Protein AF-A0A928CPK2-F1 (afdb_monomer_lite)

Radius of gyration: 21.75 Å; chains: 1; bounding box: 71×29×64 Å

Structure (mmCIF, N/CA/C/O backbone):
data_AF-A0A928CPK2-F1
#
_entry.id   AF-A0A928CPK2-F1
#
loop_
_atom_site.group_PDB
_atom_site.id
_atom_site.type_symbol
_atom_site.label_atom_id
_atom_site.label_alt_id
_atom_site.label_comp_id
_atom_site.label_asym_id
_atom_site.label_entity_id
_atom_site.label_seq_id
_atom_site.pdbx_PDB_ins_code
_atom_site.Cartn_x
_atom_site.Cartn_y
_atom_site.Cartn_z
_atom_site.occupancy
_atom_site.B_iso_or_equiv
_atom_site.auth_seq_id
_atom_site.auth_comp_id
_atom_site.auth_asym_id
_atom_site.auth_atom_id
_atom_site.pdbx_PDB_model_num
ATOM 1 N N . MET A 1 1 ? -31.191 12.218 -4.936 1.00 43.25 1 MET A N 1
ATOM 2 C CA . MET A 1 1 ? -29.748 12.063 -5.211 1.00 43.25 1 MET A CA 1
ATOM 3 C C . MET A 1 1 ? -29.585 10.716 -5.880 1.00 43.25 1 MET A C 1
ATOM 5 O O . MET A 1 1 ? -29.858 9.718 -5.233 1.00 43.25 1 MET A O 1
ATOM 9 N N . GLU A 1 2 ? -29.271 10.681 -7.173 1.00 42.12 2 GLU A N 1
ATOM 10 C CA . GLU A 1 2 ? -28.906 9.422 -7.829 1.00 42.12 2 GLU A CA 1
ATOM 11 C C . GLU A 1 2 ? -27.570 8.946 -7.259 1.00 42.12 2 GLU A C 1
ATOM 13 O O . GLU A 1 2 ? -26.566 9.661 -7.334 1.00 42.12 2 GLU A O 1
ATOM 18 N N . ASP A 1 3 ? -27.564 7.750 -6.674 1.00 51.50 3 ASP A N 1
ATOM 19 C CA . ASP A 1 3 ? -26.340 7.062 -6.287 1.00 51.50 3 ASP A CA 1
ATOM 20 C C . ASP A 1 3 ? -25.498 6.827 -7.543 1.00 51.50 3 ASP A C 1
ATOM 22 O O . ASP A 1 3 ? -25.777 5.942 -8.359 1.00 51.50 3 ASP A O 1
ATOM 26 N N . LYS A 1 4 ? -24.440 7.628 -7.719 1.00 55.38 4 LYS A N 1
ATOM 27 C CA . LYS A 1 4 ? -23.399 7.333 -8.705 1.00 55.38 4 LYS A CA 1
ATOM 28 C C . LYS A 1 4 ? -22.855 5.943 -8.383 1.00 55.38 4 LYS A C 1
ATOM 30 O O . LYS A 1 4 ? -22.155 5.776 -7.385 1.00 55.38 4 LYS A O 1
ATOM 35 N N . LYS A 1 5 ? -23.162 4.953 -9.232 1.00 56.81 5 LYS A N 1
ATOM 36 C CA . LYS A 1 5 ? -22.562 3.613 -9.166 1.00 56.81 5 LYS A CA 1
ATOM 37 C C . LYS A 1 5 ? -21.047 3.775 -9.046 1.00 56.81 5 LYS A C 1
ATOM 39 O O . LYS A 1 5 ? -20.406 4.269 -9.975 1.00 56.81 5 LYS A O 1
ATOM 44 N N . LYS A 1 6 ? -20.484 3.393 -7.895 1.00 65.94 6 LYS A N 1
ATOM 45 C CA . LYS A 1 6 ? -19.031 3.359 -7.705 1.00 65.94 6 LYS A CA 1
ATOM 46 C C . LYS A 1 6 ? -18.437 2.477 -8.800 1.00 65.94 6 LYS A C 1
ATOM 48 O O . LYS A 1 6 ? -18.914 1.365 -9.025 1.00 65.94 6 LYS A O 1
ATOM 53 N N . ALA A 1 7 ? -17.428 2.991 -9.498 1.00 75.50 7 ALA A N 1
ATOM 54 C CA . ALA A 1 7 ? -16.681 2.195 -10.458 1.00 75.50 7 ALA A CA 1
ATOM 55 C C . ALA A 1 7 ? -16.070 0.994 -9.724 1.00 75.50 7 ALA A C 1
ATOM 57 O O . ALA A 1 7 ? -15.425 1.165 -8.692 1.00 75.50 7 ALA A O 1
ATOM 58 N N . VAL A 1 8 ? -16.305 -0.210 -10.243 1.00 81.25 8 VAL A N 1
ATOM 59 C CA . VAL A 1 8 ? -15.702 -1.434 -9.714 1.00 81.25 8 VAL A CA 1
ATOM 60 C C . VAL A 1 8 ? -14.384 -1.646 -10.444 1.00 81.25 8 VAL A C 1
ATOM 62 O O . VAL A 1 8 ? -14.372 -1.833 -11.660 1.00 81.25 8 VAL A O 1
ATOM 65 N N . TYR A 1 9 ? -13.276 -1.612 -9.710 1.00 87.75 9 TYR A N 1
ATOM 66 C CA . TYR A 1 9 ? -11.957 -1.932 -10.241 1.00 87.75 9 TYR A CA 1
ATOM 67 C C . TYR A 1 9 ? -11.675 -3.403 -9.952 1.00 87.75 9 TYR A C 1
ATOM 69 O O . TYR A 1 9 ? -11.556 -3.786 -8.794 1.00 87.75 9 TYR A O 1
ATOM 77 N N . ALA A 1 10 ? -11.609 -4.243 -10.984 1.00 90.12 10 ALA A N 1
ATOM 78 C CA . ALA A 1 10 ? -11.350 -5.668 -10.812 1.00 90.12 10 ALA A CA 1
ATOM 79 C C . ALA A 1 10 ? -10.378 -6.196 -11.869 1.00 90.12 10 ALA A C 1
ATOM 81 O O . ALA A 1 10 ? -10.502 -5.864 -13.048 1.00 90.12 10 ALA A O 1
ATOM 82 N N . VAL A 1 11 ? -9.417 -7.017 -11.445 1.00 91.56 11 VAL A N 1
ATOM 83 C CA . VAL A 1 11 ? -8.471 -7.719 -12.324 1.00 91.56 11 VAL A CA 1
ATOM 84 C C . VAL A 1 11 ? -8.003 -9.001 -11.639 1.00 91.56 11 VAL A C 1
ATOM 86 O O . VAL A 1 11 ? -7.893 -9.031 -10.416 1.00 91.56 11 VAL A O 1
ATOM 89 N N . ASP A 1 12 ? -7.768 -10.064 -12.412 1.00 91.25 12 ASP A N 1
ATOM 90 C CA . ASP A 1 12 ? -7.211 -11.339 -11.929 1.00 91.25 12 ASP A CA 1
ATOM 91 C C . ASP A 1 12 ? -7.958 -11.936 -10.710 1.00 91.25 12 ASP A C 1
ATOM 93 O O . ASP A 1 12 ? -7.371 -12.572 -9.841 1.00 91.25 12 ASP A O 1
ATOM 97 N N . GLY A 1 13 ? -9.278 -11.710 -10.633 1.00 92.44 13 GLY A N 1
ATOM 98 C CA . GLY A 1 13 ? -10.140 -12.175 -9.536 1.00 92.44 13 GLY A CA 1
ATOM 99 C C . GLY A 1 13 ? -10.185 -11.263 -8.302 1.00 92.44 13 GLY A C 1
ATOM 100 O O . GLY A 1 13 ? -11.023 -11.477 -7.428 1.00 92.44 13 GLY A O 1
ATOM 101 N N . PHE A 1 14 ? -9.358 -10.219 -8.243 1.00 93.19 14 PHE A N 1
ATOM 102 C CA . PHE A 1 14 ? -9.351 -9.236 -7.160 1.00 93.19 14 PHE A CA 1
ATOM 103 C C . PHE A 1 14 ? -10.299 -8.071 -7.447 1.00 93.19 14 PHE A C 1
ATOM 105 O O . PHE A 1 14 ? -10.524 -7.705 -8.602 1.00 93.19 14 PHE A O 1
ATOM 112 N N . ARG A 1 15 ? -10.844 -7.475 -6.381 1.00 95.25 15 ARG A N 1
ATOM 113 C CA . ARG A 1 15 ? -11.631 -6.236 -6.414 1.00 95.25 15 ARG A CA 1
ATOM 114 C C . ARG A 1 15 ? -10.924 -5.196 -5.562 1.00 95.25 15 ARG A C 1
ATOM 116 O O . ARG A 1 15 ? -10.583 -5.510 -4.430 1.00 95.25 15 ARG A O 1
ATOM 123 N N . PHE A 1 16 ? -10.748 -4.003 -6.110 1.00 94.38 16 PHE A N 1
ATOM 124 C CA . PHE A 1 16 ? -10.029 -2.900 -5.486 1.00 94.38 16 PHE A CA 1
ATOM 125 C C . PHE A 1 16 ? -10.977 -1.745 -5.192 1.00 94.38 16 PHE A C 1
ATOM 127 O O . PHE A 1 16 ? -11.856 -1.432 -6.006 1.00 94.38 16 PHE A O 1
ATOM 134 N N . ASP A 1 17 ? -10.770 -1.091 -4.052 1.00 90.12 17 ASP A N 1
ATOM 135 C CA . ASP A 1 17 ? -11.608 0.028 -3.614 1.00 90.12 17 ASP A CA 1
ATOM 136 C C . ASP A 1 17 ? -11.276 1.319 -4.373 1.00 90.12 17 ASP A C 1
ATOM 138 O O . ASP A 1 17 ? -12.089 2.247 -4.458 1.00 90.12 17 ASP A O 1
ATOM 142 N N . SER A 1 18 ? -10.094 1.363 -4.990 1.00 92.44 18 SER A N 1
ATOM 143 C CA . SER A 1 18 ? -9.609 2.510 -5.740 1.00 92.44 18 SER A CA 1
ATOM 144 C C . SER A 1 18 ? -8.836 2.121 -7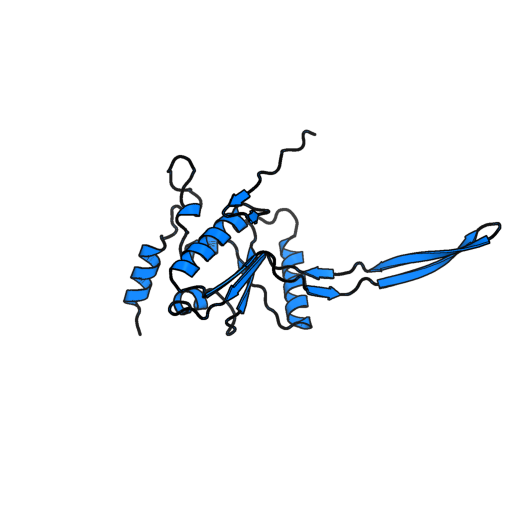.003 1.00 92.44 18 SER A C 1
ATOM 146 O O . SER A 1 18 ? -8.288 1.025 -7.143 1.00 92.44 18 SER A O 1
ATOM 148 N N . ARG A 1 19 ? -8.761 3.066 -7.950 1.00 93.25 19 ARG A N 1
ATOM 149 C CA . ARG A 1 19 ? -7.914 2.914 -9.141 1.00 93.25 19 ARG A CA 1
ATOM 150 C C . ARG A 1 19 ? -6.431 2.848 -8.774 1.00 93.25 19 ARG A C 1
ATOM 152 O O . ARG A 1 19 ? -5.687 2.132 -9.433 1.00 93.25 19 ARG A O 1
ATOM 159 N N . ASP A 1 20 ? -6.026 3.585 -7.742 1.00 95.44 20 ASP A N 1
ATOM 160 C CA . ASP A 1 20 ? -4.647 3.613 -7.258 1.00 95.44 20 ASP A CA 1
ATOM 161 C C . ASP A 1 20 ? -4.232 2.242 -6.698 1.00 95.44 20 ASP A C 1
ATOM 163 O O . ASP A 1 20 ? -3.154 1.758 -7.033 1.00 95.44 20 ASP A O 1
ATOM 167 N N . GLU A 1 21 ? -5.094 1.559 -5.937 1.00 96.50 21 GLU A N 1
ATOM 168 C CA . GLU A 1 21 ? -4.835 0.175 -5.505 1.00 96.50 21 GLU A CA 1
ATOM 169 C C . GLU A 1 21 ? -4.702 -0.791 -6.684 1.00 96.50 21 GLU A C 1
ATOM 171 O O . GLU A 1 21 ? -3.766 -1.589 -6.710 1.00 96.50 21 GLU A O 1
ATOM 176 N N . LEU A 1 22 ? -5.586 -0.698 -7.686 1.00 96.31 22 LEU A N 1
ATOM 177 C CA . LEU A 1 22 ? -5.485 -1.505 -8.907 1.00 96.31 22 LEU A CA 1
ATOM 178 C C . LEU A 1 22 ? -4.158 -1.252 -9.642 1.00 96.31 22 LEU A C 1
ATOM 180 O O . LEU A 1 22 ? -3.492 -2.187 -10.095 1.00 96.31 22 LEU A O 1
ATOM 184 N N . ASP A 1 23 ? -3.773 0.015 -9.791 1.00 97.12 23 ASP A N 1
ATOM 185 C CA . ASP A 1 23 ? -2.531 0.386 -10.462 1.00 97.12 23 ASP A CA 1
ATOM 186 C C . ASP A 1 23 ? -1.314 -0.117 -9.654 1.00 97.12 23 ASP A C 1
ATOM 188 O O . ASP A 1 23 ? -0.373 -0.659 -10.239 1.00 97.12 23 ASP A O 1
ATOM 192 N N . PHE A 1 24 ? -1.350 -0.031 -8.318 1.00 98.06 24 PHE A N 1
ATOM 193 C CA . PHE A 1 24 ? -0.302 -0.561 -7.440 1.00 98.06 24 PHE A CA 1
ATOM 194 C C . PHE A 1 24 ? -0.223 -2.095 -7.462 1.00 98.06 24 PHE A C 1
ATOM 196 O O . PHE A 1 24 ? 0.874 -2.654 -7.506 1.00 98.06 24 PHE A O 1
ATOM 203 N N . TYR A 1 25 ? -1.360 -2.787 -7.534 1.00 98.19 25 TYR A N 1
ATOM 204 C CA . TYR A 1 25 ? -1.411 -4.230 -7.764 1.00 98.19 25 TYR A CA 1
ATOM 205 C C . TYR A 1 25 ? -0.703 -4.617 -9.070 1.00 98.19 25 TYR A C 1
ATOM 207 O O . TYR A 1 25 ? 0.129 -5.526 -9.082 1.00 98.19 25 TYR A O 1
ATOM 215 N N . CYS A 1 26 ? -0.960 -3.886 -10.162 1.00 97.81 26 CYS A N 1
ATOM 216 C CA . CYS A 1 26 ? -0.281 -4.130 -11.438 1.00 97.81 26 CYS A CA 1
ATOM 217 C C . CYS A 1 26 ? 1.244 -3.971 -11.308 1.00 97.81 26 CYS A C 1
ATOM 219 O O . CYS A 1 26 ? 1.997 -4.693 -11.961 1.00 97.81 26 CYS A O 1
ATOM 221 N N . PHE A 1 27 ? 1.705 -3.048 -10.457 1.00 98.38 27 PHE A N 1
ATOM 222 C CA . PHE A 1 27 ? 3.125 -2.886 -10.157 1.00 98.38 27 PHE A CA 1
ATOM 223 C C . PHE A 1 27 ? 3.672 -4.101 -9.411 1.00 98.38 27 PHE A C 1
ATOM 225 O O . PHE A 1 27 ? 4.712 -4.623 -9.808 1.00 98.38 27 PHE A O 1
ATOM 232 N N . ILE A 1 28 ? 2.970 -4.578 -8.379 1.00 98.31 28 ILE A N 1
ATOM 233 C CA . ILE A 1 28 ? 3.380 -5.761 -7.615 1.00 98.31 28 ILE A CA 1
ATOM 234 C C . ILE A 1 28 ? 3.519 -6.977 -8.536 1.00 98.31 28 ILE A C 1
ATOM 236 O O . ILE A 1 28 ? 4.534 -7.668 -8.464 1.00 98.31 28 ILE A O 1
ATOM 240 N N . ALA A 1 29 ? 2.552 -7.203 -9.429 1.00 98.00 29 ALA A N 1
ATOM 241 C CA . ALA A 1 29 ? 2.587 -8.311 -10.382 1.00 98.00 29 ALA A CA 1
ATOM 242 C C . ALA A 1 29 ? 3.832 -8.246 -11.287 1.00 98.00 29 ALA A C 1
ATOM 244 O O . ALA A 1 29 ? 4.623 -9.188 -11.342 1.00 98.00 29 ALA A O 1
ATOM 245 N N . GLU A 1 30 ? 4.078 -7.101 -11.929 1.00 98.00 30 GLU A N 1
ATOM 246 C CA . GLU A 1 30 ? 5.235 -6.935 -12.816 1.00 98.00 30 GLU A CA 1
ATOM 247 C C . GLU A 1 30 ? 6.585 -6.945 -12.078 1.00 98.00 30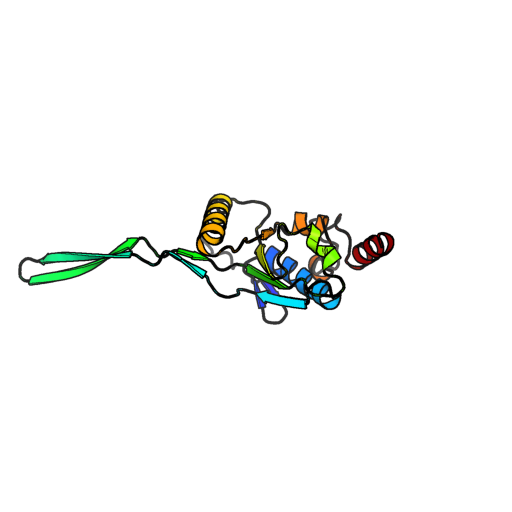 GLU A C 1
ATOM 249 O O . GLU A 1 30 ? 7.602 -7.381 -12.638 1.00 98.00 30 GLU A O 1
ATOM 254 N N . ALA A 1 31 ? 6.620 -6.455 -10.838 1.00 97.81 31 ALA A N 1
ATOM 255 C CA . ALA A 1 31 ? 7.789 -6.506 -9.969 1.00 97.81 31 ALA A CA 1
ATOM 256 C C . ALA A 1 31 ? 8.077 -7.940 -9.494 1.00 97.81 31 ALA A C 1
ATOM 258 O O . ALA A 1 31 ? 9.248 -8.322 -9.400 1.00 97.81 31 ALA A O 1
ATOM 259 N N . ALA A 1 32 ? 7.038 -8.746 -9.253 1.00 97.75 32 ALA A N 1
ATOM 260 C CA . ALA A 1 32 ? 7.168 -10.155 -8.904 1.00 97.75 32 ALA A CA 1
ATOM 261 C C . ALA A 1 32 ? 7.728 -10.980 -10.070 1.00 97.75 32 ALA A C 1
ATOM 263 O O . ALA A 1 32 ? 8.734 -11.667 -9.903 1.00 97.75 32 ALA A O 1
ATOM 264 N N . GLU A 1 33 ? 7.188 -10.805 -11.282 1.00 97.12 33 GLU A N 1
ATOM 265 C CA . GLU A 1 33 ? 7.728 -11.414 -12.513 1.00 97.12 33 GLU A CA 1
ATOM 266 C C . GLU A 1 33 ? 9.216 -11.098 -12.734 1.00 97.12 33 GLU A C 1
ATOM 268 O O . GLU A 1 33 ? 9.964 -11.887 -13.308 1.00 97.12 33 GLU A O 1
ATOM 273 N N . SER A 1 34 ? 9.660 -9.921 -12.286 1.00 96.38 34 SER A N 1
ATOM 274 C CA . SER A 1 34 ? 11.041 -9.460 -12.458 1.00 96.38 34 SER A CA 1
ATOM 275 C C . SER A 1 34 ? 11.985 -9.889 -11.334 1.00 96.38 34 SER A C 1
ATOM 277 O O . SER A 1 34 ? 13.168 -9.536 -11.386 1.00 96.38 34 SER A O 1
ATOM 279 N N . GLY A 1 35 ? 11.486 -10.605 -10.322 1.00 96.88 35 GLY A N 1
ATOM 280 C CA . GLY A 1 35 ? 12.248 -11.041 -9.152 1.00 96.88 35 GLY A CA 1
ATOM 281 C C . GLY A 1 35 ? 12.573 -9.922 -8.158 1.00 96.88 35 GLY A C 1
ATOM 282 O O . GLY A 1 35 ? 13.526 -10.053 -7.389 1.00 96.88 35 GLY A O 1
ATOM 283 N N . MET A 1 36 ? 11.839 -8.804 -8.181 1.00 96.50 36 MET A N 1
ATOM 284 C CA . MET A 1 36 ? 11.990 -7.727 -7.190 1.00 96.50 36 MET A CA 1
ATOM 285 C C . MET A 1 36 ? 11.145 -7.989 -5.936 1.00 96.50 36 MET A C 1
ATOM 287 O O . MET A 1 36 ? 11.569 -7.663 -4.829 1.00 96.50 36 MET A O 1
ATOM 291 N N . ILE A 1 37 ? 9.970 -8.599 -6.114 1.00 98.12 37 ILE A N 1
ATOM 292 C CA . ILE A 1 37 ? 9.061 -9.042 -5.051 1.00 98.12 37 ILE A CA 1
ATOM 293 C C . ILE A 1 37 ? 8.965 -10.566 -5.122 1.00 98.12 37 ILE A C 1
ATOM 295 O O . ILE A 1 37 ? 8.798 -11.131 -6.194 1.00 98.12 37 ILE A O 1
ATOM 299 N N . SER A 1 38 ? 9.101 -11.235 -3.984 1.00 97.75 38 SER A N 1
ATOM 300 C CA . SER A 1 38 ? 9.064 -12.705 -3.905 1.00 97.75 38 SER A CA 1
ATOM 301 C C . SER A 1 38 ? 7.675 -13.244 -3.559 1.00 97.75 38 SER A C 1
ATOM 303 O O . SER A 1 38 ? 7.266 -14.284 -4.063 1.00 97.75 38 SER A O 1
ATOM 305 N N . ALA A 1 39 ? 6.946 -12.520 -2.713 1.00 98.06 39 ALA A N 1
ATOM 306 C CA . ALA A 1 39 ? 5.604 -12.849 -2.262 1.00 98.06 39 ALA A CA 1
ATOM 307 C C . ALA A 1 39 ? 4.857 -11.561 -1.916 1.00 98.06 39 ALA A C 1
ATOM 309 O O . ALA A 1 39 ? 5.476 -10.537 -1.613 1.00 98.06 39 ALA A O 1
ATOM 310 N N . TRP A 1 40 ? 3.532 -11.612 -1.952 1.00 98.19 40 TRP A N 1
ATOM 311 C CA . TRP A 1 40 ? 2.680 -10.495 -1.570 1.00 98.19 40 TRP A CA 1
ATOM 312 C C . TRP A 1 40 ? 1.302 -10.990 -1.121 1.00 98.19 40 TRP A C 1
ATOM 314 O O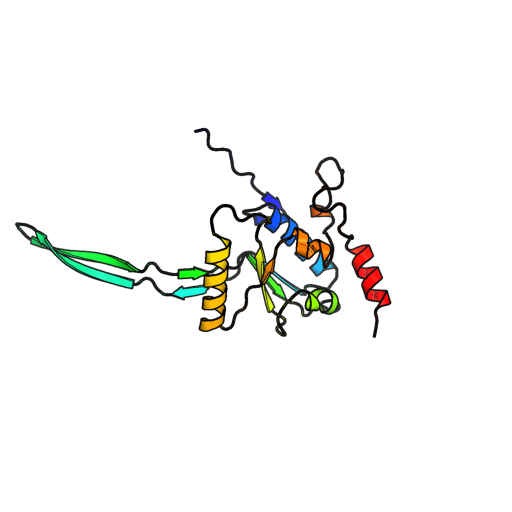 . TRP A 1 40 ? 0.934 -12.135 -1.376 1.00 98.19 40 TRP A O 1
ATOM 324 N N . SER A 1 41 ? 0.553 -10.126 -0.442 1.00 97.88 41 SER A N 1
ATOM 325 C CA . SER A 1 41 ? -0.845 -10.354 -0.073 1.00 97.88 41 SER A CA 1
ATOM 326 C C . SER A 1 41 ? -1.642 -9.060 -0.216 1.00 97.88 41 SER A C 1
ATOM 328 O O . SER A 1 41 ? -1.108 -7.984 0.056 1.00 97.88 41 SER A O 1
ATOM 330 N N . TYR A 1 42 ? -2.898 -9.165 -0.651 1.00 97.38 42 TYR A N 1
ATOM 331 C CA . TYR A 1 42 ? -3.871 -8.070 -0.673 1.00 97.38 42 TYR A CA 1
ATOM 332 C C . TYR A 1 42 ? -4.860 -8.266 0.473 1.00 97.38 42 TYR A C 1
ATOM 334 O O . TYR A 1 42 ? -5.371 -9.371 0.646 1.00 97.38 42 TYR A O 1
ATOM 342 N N . HIS A 1 43 ? -5.092 -7.214 1.258 1.00 94.81 43 HIS A N 1
ATOM 343 C CA . HIS A 1 43 ? -5.831 -7.271 2.523 1.00 94.81 43 HIS A CA 1
ATOM 344 C C . HIS A 1 43 ? -5.338 -8.407 3.436 1.00 94.81 43 HIS A C 1
ATOM 346 O O . HIS A 1 43 ? -6.079 -9.352 3.726 1.00 94.81 43 HIS A O 1
ATOM 352 N N . PRO A 1 44 ? -4.071 -8.353 3.897 1.00 95.06 44 PRO A N 1
ATOM 353 C CA . PRO A 1 44 ? -3.576 -9.306 4.879 1.00 95.06 44 PRO A CA 1
ATOM 354 C C . PRO A 1 44 ? -4.336 -9.148 6.207 1.00 95.06 44 PRO A C 1
ATOM 356 O O . PRO A 1 44 ? -5.263 -8.355 6.349 1.00 95.06 44 PRO A O 1
ATOM 359 N N . GLN A 1 45 ? -3.924 -9.911 7.215 1.00 94.25 45 GLN A N 1
ATOM 360 C CA . GLN A 1 45 ? -4.606 -9.960 8.502 1.00 94.25 45 GLN A CA 1
ATOM 361 C C . GLN A 1 45 ? -4.861 -8.569 9.115 1.00 94.25 45 GLN A C 1
ATOM 363 O O . GLN A 1 45 ? -3.938 -7.776 9.312 1.00 94.25 45 GLN A O 1
ATOM 368 N N . THR A 1 46 ? -6.118 -8.325 9.495 1.00 96.75 46 THR A N 1
ATOM 369 C CA . THR A 1 46 ? -6.520 -7.178 10.312 1.00 96.75 46 THR A CA 1
ATOM 370 C C . THR A 1 46 ? -5.891 -7.257 11.697 1.00 96.75 46 THR A C 1
ATOM 372 O O . THR A 1 46 ? -5.980 -8.271 12.390 1.00 96.75 46 THR A O 1
ATOM 375 N N . ILE A 1 47 ? -5.292 -6.155 12.128 1.00 96.56 47 ILE A N 1
ATOM 376 C CA . ILE A 1 47 ? -4.606 -6.045 13.408 1.00 96.56 47 ILE A CA 1
ATOM 377 C C . ILE A 1 47 ? -5.473 -5.242 14.369 1.00 96.56 47 ILE A C 1
ATOM 379 O O . ILE A 1 47 ? -5.761 -4.070 14.129 1.00 96.56 47 ILE A O 1
ATOM 383 N N . GLU A 1 48 ? -5.852 -5.848 15.491 1.00 96.25 48 GLU A N 1
ATOM 384 C CA . GLU A 1 48 ? -6.493 -5.120 16.583 1.00 96.25 48 GLU A CA 1
ATOM 385 C C . GLU A 1 48 ? -5.472 -4.228 17.312 1.00 96.25 48 GLU A C 1
ATOM 387 O O . GLU A 1 48 ? -4.396 -4.679 17.730 1.00 96.25 48 GLU A O 1
ATOM 392 N N . LEU A 1 49 ? -5.813 -2.945 17.445 1.00 95.69 49 LEU A N 1
ATOM 393 C CA . LEU A 1 49 ? -5.028 -1.916 18.130 1.00 95.69 49 LEU A CA 1
ATOM 394 C C . LEU A 1 49 ? -5.582 -1.598 19.521 1.00 95.69 49 LEU A C 1
ATOM 396 O O . LEU A 1 49 ? -4.802 -1.349 20.442 1.00 95.69 49 LEU A O 1
ATOM 400 N N . ALA A 1 50 ? -6.908 -1.597 19.666 1.00 95.44 50 ALA A N 1
ATOM 401 C CA . ALA A 1 50 ? -7.593 -1.429 20.939 1.00 95.44 50 ALA A CA 1
ATOM 402 C C . ALA A 1 50 ? -8.912 -2.219 20.935 1.00 95.44 50 ALA A C 1
ATOM 404 O O . ALA A 1 50 ? -9.676 -2.085 19.972 1.00 95.44 50 ALA A O 1
ATOM 405 N N . PRO A 1 51 ? -9.207 -3.000 21.987 1.00 96.31 51 PRO A N 1
ATOM 406 C CA . PRO A 1 51 ? -10.479 -3.695 22.092 1.00 96.31 51 PRO A CA 1
ATOM 407 C C . PRO A 1 51 ? -11.616 -2.700 22.340 1.00 96.31 51 PRO A C 1
ATOM 409 O O . PRO A 1 51 ? -11.414 -1.589 22.837 1.00 96.31 51 PRO A O 1
ATOM 412 N N . LYS A 1 52 ? -12.836 -3.120 22.010 1.00 97.62 52 LYS A N 1
ATOM 413 C CA . LYS A 1 52 ? -14.058 -2.397 22.372 1.00 97.62 52 LYS A CA 1
ATOM 414 C C . LYS A 1 52 ? -14.229 -2.422 23.895 1.00 97.62 52 LYS A C 1
ATOM 416 O O . LYS A 1 52 ? -14.108 -3.480 24.503 1.00 97.62 52 LYS A O 1
ATOM 421 N N . VAL A 1 53 ? -14.545 -1.278 24.498 1.00 97.81 53 VAL A N 1
ATOM 422 C CA . VAL A 1 53 ? -14.832 -1.163 25.937 1.00 97.81 53 VAL A CA 1
ATOM 423 C C . VAL A 1 53 ? -16.322 -0.908 26.122 1.00 97.81 53 VAL A C 1
ATOM 425 O O . VAL A 1 53 ? -16.869 0.015 25.512 1.00 97.81 53 VAL A O 1
ATOM 428 N N . THR A 1 54 ? -16.978 -1.713 26.954 1.00 98.19 54 THR A N 1
ATOM 429 C CA . THR A 1 54 ? -18.399 -1.581 27.301 1.00 98.19 54 THR A CA 1
ATOM 430 C C . THR A 1 54 ? -18.576 -1.330 28.797 1.00 98.19 54 THR A C 1
ATOM 432 O O . THR A 1 54 ? -17.679 -1.602 29.595 1.00 98.19 54 THR A O 1
ATOM 435 N N . TYR A 1 55 ? -19.719 -0.763 29.177 1.00 97.38 55 TYR A N 1
ATOM 436 C CA . TYR A 1 55 ? -20.149 -0.648 30.568 1.00 97.38 55 TYR A CA 1
ATOM 437 C C . TYR A 1 55 ? -21.624 -1.025 30.680 1.00 97.38 55 TYR A C 1
ATOM 439 O O . TYR A 1 55 ? -22.387 -0.888 29.724 1.00 97.38 55 TYR A O 1
ATOM 447 N N . THR A 1 56 ? -22.027 -1.516 31.845 1.00 97.50 56 THR A N 1
ATOM 448 C CA . THR A 1 56 ? -23.415 -1.893 32.116 1.00 97.50 56 THR A CA 1
ATOM 449 C C . THR A 1 56 ? -24.085 -0.849 32.993 1.00 97.50 56 THR A C 1
ATOM 451 O O . THR A 1 56 ? -23.534 -0.471 34.025 1.00 97.50 56 THR A O 1
ATOM 454 N N . GLU A 1 57 ? -25.287 -0.432 32.618 1.00 97.38 57 GLU A N 1
ATOM 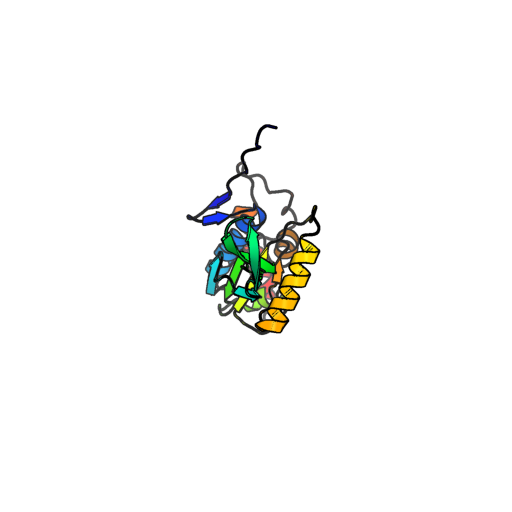455 C CA . GLU A 1 57 ? -26.127 0.477 33.392 1.00 97.38 57 GLU A CA 1
ATOM 456 C C . GLU A 1 57 ? -27.408 -0.248 33.814 1.00 97.38 57 GLU A C 1
ATOM 458 O O . GLU A 1 57 ? -28.059 -0.915 33.005 1.00 97.38 57 GLU A O 1
ATOM 463 N N . GLU A 1 58 ? -27.767 -0.158 35.096 1.00 96.44 58 GLU A N 1
ATOM 464 C CA . GLU A 1 58 ? -29.046 -0.673 35.579 1.00 96.44 58 GLU A CA 1
ATOM 465 C C . GLU A 1 58 ? -30.119 0.405 35.422 1.00 96.44 58 GLU A C 1
ATOM 467 O O . GLU A 1 58 ? -30.192 1.368 36.184 1.00 96.44 58 GLU A O 1
ATOM 472 N N . ILE A 1 59 ? -30.996 0.221 34.442 1.00 95.81 59 ILE A N 1
ATOM 473 C CA . ILE A 1 59 ? -32.122 1.115 34.211 1.00 95.81 59 ILE A CA 1
ATOM 474 C C . ILE A 1 59 ? -33.300 0.610 35.042 1.00 95.81 59 ILE A C 1
ATOM 476 O O . ILE A 1 59 ? -33.884 -0.443 34.765 1.00 95.81 59 ILE A O 1
ATOM 480 N N . ARG A 1 60 ? -33.669 1.373 36.075 1.00 92.19 60 ARG A N 1
ATOM 481 C CA . ARG A 1 60 ? -34.887 1.124 36.853 1.00 92.19 60 ARG A CA 1
ATOM 482 C C . ARG A 1 60 ? -36.099 1.642 36.087 1.00 92.19 60 ARG A C 1
ATOM 484 O O . ARG A 1 60 ? -36.303 2.845 35.954 1.00 92.19 60 ARG A O 1
ATOM 491 N N . LEU A 1 61 ? -36.920 0.724 35.593 1.00 93.19 61 LEU A N 1
ATOM 492 C CA . LEU A 1 61 ? -38.246 1.025 35.064 1.00 93.19 61 LEU A CA 1
ATOM 493 C C . LEU A 1 61 ? -39.262 1.018 36.211 1.00 93.19 61 LEU A C 1
ATOM 495 O O . LEU A 1 61 ? -39.010 0.467 37.282 1.00 93.19 61 LEU A O 1
ATOM 499 N N . LYS A 1 62 ? -40.453 1.578 35.966 1.00 91.81 62 LYS A N 1
ATOM 500 C CA . LYS A 1 62 ? -41.520 1.691 36.979 1.00 91.81 62 LYS A CA 1
ATOM 501 C C . LYS A 1 62 ? -41.881 0.363 37.663 1.00 91.81 62 LYS A C 1
ATOM 503 O O . LYS A 1 62 ? -42.311 0.385 38.807 1.00 91.81 62 LYS A O 1
ATOM 508 N N . THR A 1 63 ? -41.727 -0.772 36.979 1.00 93.19 63 THR A N 1
ATOM 509 C CA . THR A 1 63 ? -42.140 -2.094 37.484 1.00 93.19 63 THR A CA 1
ATOM 510 C C . THR A 1 63 ? -41.017 -3.131 37.545 1.00 93.19 63 THR A C 1
ATOM 512 O O . THR A 1 63 ? -41.240 -4.213 38.079 1.00 93.19 63 THR A O 1
ATOM 515 N N . LYS A 1 64 ? -39.844 -2.861 36.953 1.00 90.44 64 LYS A N 1
ATOM 516 C CA . LYS A 1 64 ? -38.726 -3.815 36.806 1.00 90.44 64 LYS A CA 1
ATOM 517 C C . LYS A 1 64 ? -37.408 -3.061 36.651 1.00 90.44 64 LYS A C 1
ATOM 519 O O . LYS A 1 64 ? -37.406 -1.982 36.069 1.00 90.44 64 LYS A O 1
ATOM 524 N N . SER A 1 65 ? -36.287 -3.632 37.073 1.00 88.75 65 SER A N 1
ATOM 525 C CA . SER A 1 65 ? -34.976 -3.168 36.615 1.00 88.75 65 SER A CA 1
ATOM 526 C C . SER A 1 65 ? -34.493 -3.995 35.423 1.00 88.75 65 SER A C 1
ATOM 528 O O . SER A 1 65 ? -34.845 -5.167 35.269 1.00 88.75 65 SER A O 1
ATOM 530 N N . LYS A 1 66 ? -33.741 -3.353 34.527 1.00 95.44 66 LYS A N 1
ATOM 531 C CA . LYS A 1 66 ? -33.092 -3.992 33.382 1.00 95.44 66 LYS A CA 1
ATOM 532 C C . LYS A 1 66 ? -31.651 -3.508 33.302 1.00 95.44 66 LYS A C 1
ATOM 534 O O . LYS A 1 66 ? -31.414 -2.306 33.242 1.00 95.44 66 LYS A O 1
ATOM 539 N N . THR A 1 67 ? -30.707 -4.436 33.225 1.00 96.12 67 THR A N 1
ATOM 540 C CA . THR A 1 67 ? -29.316 -4.124 32.887 1.00 96.12 67 THR A CA 1
ATOM 541 C C . THR A 1 67 ? -29.189 -3.947 31.378 1.00 96.12 67 THR A C 1
ATOM 543 O O . THR A 1 67 ? -29.618 -4.811 30.607 1.00 96.12 67 THR A O 1
ATOM 546 N N . VAL A 1 68 ? -28.625 -2.822 30.948 1.00 97.00 68 VAL A N 1
ATOM 547 C CA . VAL A 1 68 ? -28.334 -2.525 29.543 1.00 97.00 68 VAL A CA 1
ATOM 548 C C . VAL A 1 68 ? -26.829 -2.352 29.383 1.00 97.00 68 VAL A C 1
ATOM 550 O O . VAL A 1 68 ? -26.184 -1.686 30.187 1.00 97.00 68 VAL A O 1
ATOM 553 N N . GLU A 1 69 ? -26.259 -2.986 28.360 1.00 97.06 69 GLU A N 1
ATOM 554 C CA . GLU A 1 69 ? -24.855 -2.808 27.997 1.00 97.06 69 GLU A CA 1
ATOM 555 C C . GLU A 1 69 ? -24.713 -1.645 27.006 1.00 97.06 69 GLU A C 1
ATOM 557 O O . GLU A 1 69 ? -25.385 -1.599 25.974 1.00 97.06 69 GLU A O 1
ATOM 562 N N . HIS A 1 70 ? -23.808 -0.722 27.314 1.00 96.81 70 HIS A N 1
ATOM 563 C CA . HIS A 1 70 ? -23.475 0.445 26.509 1.00 96.81 70 HIS A CA 1
ATOM 564 C C . HIS A 1 70 ? -22.017 0.378 26.049 1.00 96.81 70 HIS A C 1
ATOM 566 O O . HIS A 1 70 ? -21.137 -0.118 26.751 1.00 96.81 70 HIS A O 1
ATOM 572 N N . VAL A 1 71 ? -21.740 0.901 24.853 1.00 97.62 71 VAL A N 1
ATOM 573 C CA . VAL A 1 71 ? -20.370 1.014 24.334 1.00 97.62 71 VAL A CA 1
ATOM 574 C C . VAL A 1 71 ? -19.747 2.296 24.865 1.00 97.62 71 VAL A C 1
ATOM 576 O O . VAL A 1 71 ? -20.214 3.380 24.532 1.00 97.62 71 VAL A O 1
ATOM 579 N N . LEU A 1 72 ? -18.683 2.170 25.657 1.00 97.31 72 LEU A N 1
ATOM 580 C CA . LEU A 1 72 ? -17.902 3.313 26.123 1.00 97.31 72 LEU A CA 1
ATOM 581 C C . LEU A 1 72 ? -16.912 3.765 25.049 1.00 97.31 72 LEU A C 1
ATOM 583 O O . LEU A 1 72 ? -16.845 4.943 24.715 1.00 97.31 72 LEU A O 1
ATOM 587 N N . LEU A 1 73 ? -16.151 2.815 24.495 1.00 97.25 73 LEU A N 1
ATOM 588 C CA . LEU A 1 73 ? -15.153 3.054 23.454 1.00 97.25 73 LEU A CA 1
ATOM 589 C C . LEU A 1 73 ? -15.293 1.997 22.363 1.00 97.25 73 LEU A C 1
ATOM 591 O O . LEU A 1 73 ? -15.312 0.795 22.640 1.00 97.25 73 LEU A O 1
ATOM 595 N N . ASN A 1 74 ? -15.359 2.438 21.109 1.00 96.62 74 ASN A N 1
ATOM 596 C CA . ASN A 1 74 ? -15.308 1.520 19.979 1.00 96.62 74 ASN A CA 1
ATOM 597 C C . ASN A 1 74 ? -13.926 0.871 19.884 1.00 96.62 74 ASN A C 1
ATOM 599 O O . ASN A 1 74 ? -12.907 1.506 20.163 1.00 96.62 74 ASN A O 1
ATOM 603 N N . GLY A 1 75 ? -13.906 -0.387 19.445 1.00 95.81 75 GLY A N 1
ATOM 604 C CA . GLY A 1 75 ? -12.657 -1.044 19.087 1.00 95.81 75 GLY A CA 1
ATOM 605 C C . GLY A 1 75 ? -11.966 -0.307 17.940 1.00 95.81 75 GLY A C 1
ATOM 606 O O . GLY A 1 75 ? -12.608 0.337 17.108 1.00 95.81 75 GLY A O 1
ATOM 607 N N . CYS A 1 76 ? -10.645 -0.407 17.902 1.00 95.62 76 CYS A N 1
ATOM 608 C CA . CYS A 1 76 ? -9.813 0.150 16.851 1.00 95.62 76 CYS A CA 1
ATOM 609 C C . CYS A 1 76 ? -8.993 -0.981 16.240 1.00 95.62 76 CYS A C 1
ATOM 611 O O . CYS A 1 76 ? -8.230 -1.648 16.940 1.00 95.62 76 CYS A O 1
ATOM 613 N N . SER A 1 77 ? -9.143 -1.194 14.939 1.00 96.06 77 SER A N 1
ATOM 614 C CA . SER A 1 77 ? -8.377 -2.170 14.173 1.00 96.06 77 SER A CA 1
ATOM 615 C C . SER A 1 77 ? -7.871 -1.546 12.880 1.00 96.06 77 SER A C 1
ATOM 617 O O . SER A 1 77 ? -8.363 -0.508 12.430 1.00 96.06 77 SER A O 1
ATOM 619 N N . TYR A 1 78 ? -6.839 -2.159 12.312 1.00 96.44 78 TYR A N 1
ATOM 620 C CA . TYR A 1 78 ? -6.187 -1.673 11.111 1.00 96.44 78 TYR A CA 1
ATOM 621 C C . TYR A 1 78 ? -5.868 -2.823 10.160 1.00 96.44 78 TYR A C 1
ATOM 623 O O . TYR A 1 78 ? -5.252 -3.811 10.561 1.00 96.44 78 TYR A O 1
ATOM 631 N N . THR A 1 79 ? -6.260 -2.666 8.900 1.00 96.75 79 THR A N 1
ATOM 632 C CA . THR A 1 79 ? -5.924 -3.576 7.803 1.00 96.75 79 THR A CA 1
ATOM 633 C C . THR A 1 79 ? -5.131 -2.762 6.786 1.00 96.75 79 THR A C 1
ATOM 635 O O . THR A 1 79 ? -5.671 -1.770 6.300 1.00 96.75 79 THR A O 1
ATOM 638 N N . PRO A 1 80 ? -3.862 -3.096 6.503 1.00 96.94 80 PRO A N 1
ATOM 639 C CA . PRO A 1 80 ? -3.139 -2.474 5.396 1.00 96.94 80 PRO A CA 1
ATOM 640 C C . PRO A 1 80 ? -3.726 -2.958 4.059 1.00 96.94 80 PRO A C 1
ATOM 642 O O . PRO A 1 80 ? -4.343 -4.024 3.998 1.00 96.94 80 PRO A O 1
ATOM 645 N N . ASP A 1 81 ? -3.453 -2.243 2.975 1.00 97.50 81 ASP A N 1
ATOM 646 C CA . ASP A 1 81 ? -3.925 -2.658 1.652 1.00 97.50 81 ASP A CA 1
ATOM 647 C C . ASP A 1 81 ? -3.096 -3.835 1.126 1.00 97.50 81 ASP A C 1
ATOM 649 O O . ASP A 1 81 ? -3.640 -4.818 0.625 1.00 97.50 81 ASP A O 1
ATOM 653 N N . PHE A 1 82 ? -1.771 -3.784 1.305 1.00 98.38 82 PHE A N 1
ATOM 654 C CA . PHE A 1 82 ? -0.862 -4.821 0.822 1.00 98.38 82 PHE A CA 1
ATOM 655 C C . PHE A 1 82 ? 0.227 -5.178 1.833 1.00 98.38 82 PHE A C 1
ATOM 657 O O . PHE A 1 82 ? 0.675 -4.353 2.632 1.00 98.38 82 PHE A O 1
ATOM 664 N N . THR A 1 83 ? 0.741 -6.400 1.724 1.00 98.44 83 THR A N 1
ATOM 665 C CA . THR A 1 83 ? 2.092 -6.744 2.181 1.00 98.44 83 THR A CA 1
ATOM 666 C C . THR A 1 83 ? 2.917 -7.273 1.022 1.00 98.44 83 THR A C 1
ATOM 668 O O . THR A 1 83 ? 2.391 -7.959 0.149 1.00 98.44 83 THR A O 1
ATOM 671 N N . ILE A 1 84 ? 4.213 -6.960 1.001 1.00 98.44 84 ILE A N 1
ATOM 672 C CA . ILE A 1 84 ? 5.163 -7.479 0.007 1.00 98.44 84 ILE A CA 1
ATOM 673 C C . ILE A 1 84 ? 6.426 -7.987 0.703 1.00 98.44 84 ILE A C 1
ATOM 675 O O . ILE A 1 84 ? 6.837 -7.442 1.727 1.00 98.44 84 ILE A O 1
ATOM 679 N N . LEU A 1 85 ? 7.051 -9.017 0.137 1.00 98.25 85 LEU A N 1
ATOM 680 C CA . LEU A 1 85 ? 8.290 -9.608 0.633 1.00 98.25 85 LEU A CA 1
ATOM 681 C C . LEU A 1 85 ? 9.448 -9.340 -0.338 1.00 98.25 85 LEU A C 1
ATOM 683 O O . LEU A 1 85 ? 9.478 -9.853 -1.463 1.00 98.25 85 LEU A O 1
ATOM 687 N N . LEU A 1 86 ? 10.428 -8.559 0.114 1.00 97.00 86 LEU A N 1
ATOM 688 C CA . LEU A 1 86 ? 11.580 -8.096 -0.664 1.00 97.00 86 LEU A CA 1
ATOM 689 C C . LEU A 1 86 ? 12.811 -9.017 -0.551 1.00 97.00 86 LEU A C 1
ATOM 691 O O . LEU A 1 86 ? 13.939 -8.551 -0.412 1.00 97.00 86 LEU A O 1
ATOM 695 N N . THR A 1 87 ? 12.636 -10.331 -0.672 1.00 94.81 87 THR A N 1
ATOM 696 C CA . THR A 1 87 ? 13.744 -11.315 -0.668 1.00 94.81 87 THR A CA 1
ATOM 697 C C . THR A 1 87 ? 14.149 -11.805 -2.063 1.00 94.81 87 THR A C 1
ATOM 699 O O . THR A 1 87 ? 14.995 -12.684 -2.193 1.00 94.81 87 THR A O 1
ATOM 702 N N . GLY A 1 88 ? 13.564 -11.243 -3.125 1.00 91.25 88 GLY A N 1
ATOM 703 C CA . GLY A 1 88 ? 13.895 -11.611 -4.502 1.00 91.25 88 GLY A CA 1
ATOM 704 C C . GLY A 1 88 ? 15.311 -11.182 -4.931 1.00 91.25 88 GLY A C 1
ATOM 705 O O . GLY A 1 88 ? 15.867 -10.236 -4.371 1.00 91.25 88 GLY A O 1
ATOM 706 N N . PRO A 1 89 ? 15.886 -11.804 -5.979 1.00 93.31 89 PRO A N 1
ATOM 707 C CA . PRO A 1 89 ? 17.250 -11.524 -6.450 1.00 93.31 89 PRO A CA 1
ATOM 708 C C . PRO A 1 89 ? 17.471 -10.072 -6.900 1.00 93.31 89 PRO A C 1
ATOM 710 O O . PRO A 1 89 ? 18.604 -9.599 -6.964 1.00 93.31 89 PRO A O 1
ATOM 713 N N . ARG A 1 90 ? 16.396 -9.346 -7.226 1.00 95.44 90 ARG A N 1
ATOM 714 C CA . ARG A 1 90 ? 16.438 -7.931 -7.618 1.00 95.44 90 ARG A CA 1
ATOM 715 C C . ARG A 1 90 ? 15.761 -7.012 -6.604 1.00 95.44 90 ARG A C 1
ATOM 717 O O . ARG A 1 90 ? 15.455 -5.868 -6.929 1.00 95.44 90 ARG A O 1
ATOM 724 N N . SER A 1 91 ? 15.505 -7.478 -5.383 1.00 95.12 91 SER A N 1
ATOM 725 C CA . SER A 1 91 ? 14.775 -6.685 -4.387 1.00 95.12 91 SER A CA 1
ATOM 726 C C . SER A 1 91 ? 15.511 -5.412 -3.969 1.00 95.12 91 SER A C 1
ATOM 728 O O . SER A 1 91 ? 14.877 -4.395 -3.681 1.00 95.1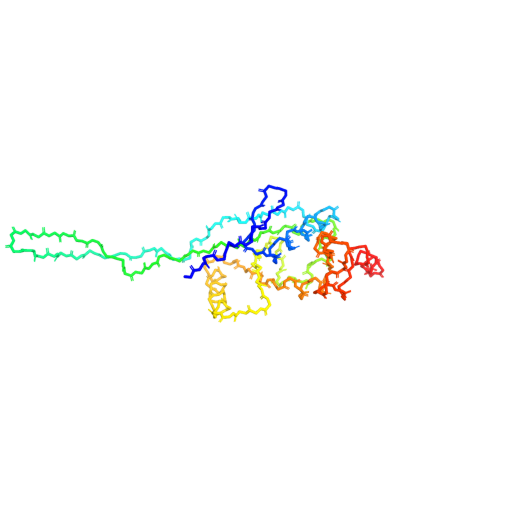2 91 SER A O 1
ATOM 730 N N . TRP A 1 92 ? 16.845 -5.429 -4.026 1.00 94.38 92 TRP A N 1
ATOM 731 C CA . TRP A 1 92 ? 17.708 -4.270 -3.797 1.00 94.38 92 TRP A CA 1
ATOM 732 C C . TRP A 1 92 ? 17.360 -3.067 -4.686 1.00 94.38 92 TRP A C 1
ATOM 734 O O . TRP A 1 92 ? 17.585 -1.932 -4.279 1.00 94.38 92 TRP A O 1
ATOM 744 N N . MET A 1 93 ? 16.748 -3.283 -5.859 1.00 95.25 93 MET A N 1
ATOM 745 C CA . MET A 1 93 ? 16.299 -2.197 -6.736 1.00 95.25 93 MET A CA 1
ATOM 746 C C . MET A 1 93 ? 15.145 -1.390 -6.125 1.00 95.25 93 MET A C 1
ATOM 748 O O . MET A 1 93 ? 15.019 -0.197 -6.396 1.00 95.25 93 MET A O 1
ATOM 752 N N . LEU A 1 94 ? 14.303 -2.029 -5.304 1.00 95.50 94 LEU A N 1
ATOM 753 C CA . LEU A 1 94 ? 13.141 -1.399 -4.674 1.00 95.50 94 LEU A CA 1
ATOM 754 C C . LEU A 1 94 ? 13.417 -0.930 -3.245 1.00 95.50 94 LEU A C 1
ATOM 756 O O . LEU A 1 94 ? 12.830 0.070 -2.833 1.00 95.50 94 LEU A O 1
ATOM 760 N N . ARG A 1 95 ? 14.315 -1.606 -2.512 1.00 94.56 95 ARG A N 1
ATOM 761 C CA . ARG A 1 95 ? 14.629 -1.322 -1.097 1.00 94.56 95 ARG A CA 1
ATOM 762 C C . ARG A 1 95 ? 14.843 0.162 -0.761 1.00 94.56 95 ARG A C 1
ATOM 764 O O . ARG A 1 95 ? 14.261 0.591 0.229 1.00 94.56 95 ARG A O 1
ATOM 771 N N . PRO A 1 96 ? 15.561 0.978 -1.563 1.00 94.81 96 PRO A N 1
ATOM 772 C CA . PRO A 1 96 ? 15.761 2.398 -1.255 1.00 94.81 96 PRO A CA 1
ATOM 773 C C . PRO A 1 96 ? 14.470 3.223 -1.134 1.00 94.81 96 PRO A C 1
ATOM 775 O O . PRO A 1 96 ? 14.483 4.307 -0.558 1.00 94.81 96 PRO A O 1
ATOM 778 N N . ASN A 1 97 ? 13.348 2.722 -1.658 1.00 95.44 97 ASN A N 1
ATOM 779 C CA . ASN A 1 97 ? 12.049 3.395 -1.607 1.00 95.44 97 ASN A CA 1
ATOM 780 C C . ASN A 1 97 ? 11.259 3.087 -0.324 1.00 95.44 97 ASN A C 1
ATOM 782 O O . ASN A 1 97 ? 10.177 3.640 -0.123 1.00 95.44 97 ASN A O 1
ATOM 786 N N . PHE A 1 98 ? 11.785 2.227 0.555 1.00 96.06 98 PHE A N 1
ATOM 787 C CA . PHE A 1 98 ? 11.136 1.828 1.799 1.00 96.06 98 PHE A CA 1
ATOM 788 C C . PHE A 1 98 ? 12.003 2.173 3.010 1.00 96.06 98 PHE A C 1
ATOM 790 O O . PHE A 1 98 ? 13.198 1.911 3.062 1.00 96.06 98 PHE A O 1
ATOM 797 N N . ARG A 1 99 ? 11.375 2.762 4.032 1.00 92.00 99 ARG A N 1
ATOM 798 C CA . ARG A 1 99 ? 12.025 3.159 5.293 1.00 92.00 99 ARG A CA 1
ATOM 799 C C . ARG A 1 99 ? 12.076 2.007 6.298 1.00 92.00 99 ARG A C 1
ATOM 801 O O . ARG A 1 99 ? 11.466 2.098 7.359 1.00 92.00 99 ARG A O 1
ATOM 808 N N . THR A 1 100 ? 12.690 0.888 5.931 1.00 89.31 100 THR A N 1
ATOM 809 C CA . THR A 1 100 ? 12.875 -0.256 6.833 1.00 89.31 100 THR A CA 1
ATOM 810 C C . THR A 1 100 ? 14.006 -1.156 6.348 1.00 89.31 100 THR A C 1
ATOM 812 O O . THR A 1 100 ? 14.270 -1.257 5.155 1.00 89.31 100 THR A O 1
ATOM 815 N N . ASP A 1 101 ? 14.659 -1.802 7.302 1.00 85.12 101 ASP A N 1
ATOM 816 C CA . ASP A 1 101 ? 15.614 -2.895 7.136 1.00 85.12 101 ASP A CA 1
ATOM 817 C C . ASP A 1 101 ? 14.936 -4.269 6.992 1.00 85.12 101 ASP A C 1
ATOM 819 O O . ASP A 1 101 ? 15.574 -5.235 6.580 1.00 85.12 101 ASP A O 1
ATOM 823 N N . LYS A 1 102 ? 13.638 -4.367 7.302 1.00 93.94 102 LYS A N 1
ATOM 824 C CA . LYS A 1 102 ? 12.863 -5.606 7.212 1.00 93.94 102 LYS A CA 1
ATOM 825 C C . LYS A 1 102 ? 12.529 -5.951 5.763 1.00 93.94 102 LYS A C 1
ATOM 827 O O . LYS A 1 102 ? 12.265 -5.077 4.941 1.00 93.94 102 LYS A O 1
ATOM 832 N N . ASP A 1 103 ? 12.438 -7.247 5.481 1.00 96.75 103 ASP A N 1
ATOM 833 C CA . ASP A 1 103 ? 12.051 -7.738 4.154 1.00 96.75 103 ASP A CA 1
ATOM 834 C C . ASP A 1 103 ? 10.541 -7.703 3.918 1.00 96.75 103 ASP A C 1
ATOM 836 O O . ASP A 1 103 ? 10.097 -7.549 2.780 1.00 96.75 103 ASP A O 1
ATOM 840 N N . LEU A 1 104 ? 9.755 -7.859 4.987 1.00 97.62 104 LEU A N 1
ATOM 841 C CA . LEU A 1 104 ? 8.302 -7.765 4.938 1.00 97.62 104 LEU A CA 1
ATOM 842 C C . LEU A 1 104 ? 7.875 -6.304 5.074 1.00 97.62 104 LEU A C 1
ATOM 844 O O . LEU A 1 104 ? 8.010 -5.696 6.140 1.00 97.62 104 LEU A O 1
ATOM 848 N N . ILE A 1 105 ? 7.306 -5.771 4.001 1.00 98.19 105 ILE A N 1
ATOM 849 C CA . ILE A 1 105 ? 6.837 -4.394 3.910 1.00 98.19 105 ILE A CA 1
ATOM 850 C C . ILE A 1 105 ? 5.316 -4.383 4.000 1.00 98.19 105 ILE A C 1
ATOM 852 O O . ILE A 1 105 ? 4.644 -5.143 3.304 1.00 98.19 105 ILE A O 1
ATOM 856 N N . TRP A 1 106 ? 4.783 -3.504 4.842 1.00 98.12 106 TRP A N 1
ATOM 857 C CA . TRP A 1 106 ? 3.351 -3.282 5.018 1.00 98.12 106 TRP A CA 1
ATOM 858 C C . TRP A 1 106 ? 2.991 -1.990 4.305 1.00 98.12 106 TRP A C 1
ATOM 860 O O . TRP A 1 106 ? 3.667 -0.986 4.508 1.00 98.12 106 TRP A O 1
ATOM 870 N N . ILE A 1 107 ? 1.972 -2.002 3.456 1.00 98.25 107 ILE A N 1
ATOM 871 C CA . ILE A 1 107 ? 1.696 -0.909 2.527 1.00 98.25 107 ILE A CA 1
ATOM 872 C C . ILE A 1 107 ? 0.235 -0.507 2.612 1.00 98.25 107 ILE A C 1
ATOM 874 O O . ILE A 1 107 ? -0.658 -1.348 2.645 1.00 98.25 107 ILE A O 1
ATOM 878 N N . ASP A 1 108 ? 0.017 0.798 2.597 1.00 97.19 108 ASP A N 1
ATOM 879 C CA . ASP A 1 108 ? -1.295 1.411 2.485 1.00 97.19 108 ASP A CA 1
ATOM 880 C C . ASP A 1 108 ? -1.234 2.447 1.356 1.00 97.19 108 ASP A C 1
ATOM 882 O O . ASP A 1 108 ? -0.382 3.346 1.339 1.00 97.19 108 ASP A O 1
ATOM 886 N N . VAL A 1 109 ? -2.074 2.239 0.351 1.00 96.31 109 VAL A N 1
ATOM 887 C CA . VAL A 1 109 ? -2.173 3.031 -0.861 1.00 96.31 109 VAL A CA 1
ATOM 888 C C . VAL A 1 109 ? -3.137 4.181 -0.609 1.00 96.31 109 VAL A C 1
ATOM 890 O O . VAL A 1 109 ? -4.271 4.019 -0.160 1.00 96.31 109 VAL A O 1
ATOM 893 N N . LYS A 1 110 ? -2.683 5.394 -0.919 1.00 91.50 110 LYS A N 1
ATOM 894 C CA . LYS A 1 110 ? -3.481 6.606 -0.753 1.00 91.50 110 LYS A CA 1
ATOM 895 C C . LYS A 1 110 ? -3.471 7.441 -2.020 1.00 91.50 110 LYS A C 1
ATOM 897 O O . LYS A 1 110 ? -2.447 7.585 -2.693 1.00 91.50 110 LYS A O 1
ATOM 902 N N . GLY A 1 111 ? -4.626 8.041 -2.291 1.00 86.75 111 GLY A N 1
ATOM 903 C CA . G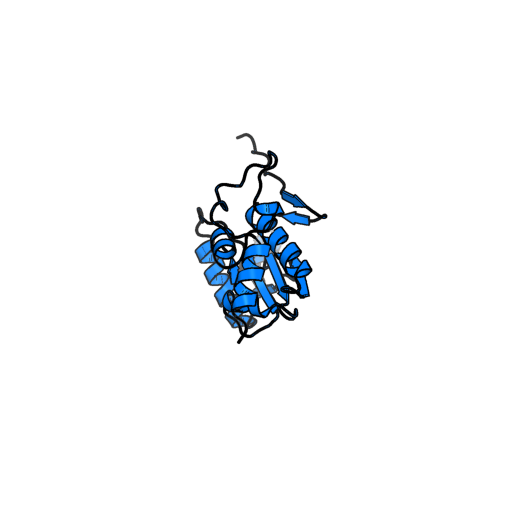LY A 1 111 ? -4.786 9.013 -3.360 1.00 86.75 111 GLY A CA 1
ATOM 904 C C . GLY A 1 111 ? -3.944 10.269 -3.136 1.00 86.75 111 GLY A C 1
ATOM 905 O O . GLY A 1 111 ? -3.464 10.558 -2.039 1.00 86.75 111 GLY A O 1
ATOM 906 N N . SER A 1 112 ? -3.766 11.042 -4.207 1.00 75.12 112 SER A N 1
ATOM 907 C CA . SER A 1 112 ? -2.920 12.247 -4.190 1.00 75.12 112 SER A CA 1
ATOM 908 C C . SER A 1 112 ? -3.562 13.435 -3.458 1.00 75.12 112 SER A C 1
ATOM 910 O O . SER A 1 112 ? -2.856 14.361 -3.066 1.00 75.12 112 SER A O 1
ATOM 912 N N . PHE A 1 113 ? -4.883 13.403 -3.265 1.00 70.00 113 PHE A N 1
ATOM 913 C CA . PHE A 1 113 ? -5.661 14.439 -2.591 1.00 70.00 113 PHE A CA 1
ATOM 914 C C . PHE A 1 113 ? -6.500 13.809 -1.474 1.00 70.00 113 PHE A C 1
ATOM 916 O O . PHE A 1 113 ? -7.353 12.966 -1.743 1.00 70.00 113 PHE A O 1
ATOM 923 N N . SER A 1 114 ? -6.270 14.227 -0.227 1.00 64.06 114 SER A N 1
ATOM 924 C CA . SER A 1 114 ? -7.110 13.874 0.924 1.00 64.06 114 SER A CA 1
ATOM 925 C C . SER A 1 114 ? -8.150 14.976 1.126 1.00 64.06 114 SER A C 1
ATOM 927 O O . SER A 1 114 ? -7.829 16.034 1.662 1.00 64.06 114 SER A O 1
ATOM 929 N N . ILE A 1 115 ? -9.394 14.735 0.709 1.00 58.84 115 ILE A N 1
ATOM 930 C CA . ILE A 1 115 ? -10.494 15.707 0.848 1.00 58.84 115 ILE A CA 1
ATOM 931 C C . ILE A 1 115 ? -11.039 15.738 2.298 1.00 58.84 115 ILE A C 1
ATOM 933 O O . ILE A 1 115 ? -11.601 16.747 2.716 1.00 58.84 115 ILE A O 1
ATOM 937 N N . HIS A 1 116 ? -10.830 14.682 3.103 1.00 63.00 116 HIS A N 1
ATOM 938 C CA . HIS A 1 116 ? -11.560 14.467 4.368 1.00 63.00 116 HIS A CA 1
ATOM 939 C C . HIS A 1 116 ? -10.702 14.156 5.614 1.00 63.00 116 HIS A C 1
ATOM 941 O O . HIS A 1 116 ? -11.115 13.374 6.463 1.00 63.00 116 HIS A O 1
ATOM 947 N N . ASN A 1 117 ? -9.525 14.771 5.788 1.00 70.81 117 ASN A N 1
ATOM 948 C CA . ASN A 1 117 ? -8.634 14.517 6.945 1.00 70.81 117 ASN A CA 1
ATOM 949 C C . ASN A 1 117 ? -8.174 13.048 7.121 1.00 70.81 117 ASN A C 1
ATOM 951 O O . ASN A 1 117 ? -7.614 12.700 8.166 1.00 70.81 117 ASN A O 1
ATOM 955 N N . ASP A 1 118 ? -8.334 12.192 6.109 1.00 76.00 118 ASP A N 1
ATOM 956 C CA . ASP A 1 118 ? -7.918 10.782 6.156 1.00 76.00 118 ASP A CA 1
ATOM 957 C C . ASP A 1 118 ? -6.419 10.630 6.444 1.00 76.00 118 ASP A C 1
ATOM 959 O O . ASP A 1 118 ? -5.989 9.690 7.117 1.00 76.00 118 ASP A O 1
ATOM 963 N N . ASP A 1 119 ? -5.624 11.613 6.023 1.00 80.31 119 ASP A N 1
ATOM 964 C CA . ASP A 1 119 ? -4.190 11.675 6.288 1.00 80.31 119 ASP A CA 1
ATOM 965 C C . ASP A 1 119 ? -3.850 11.762 7.781 1.00 80.31 119 ASP A C 1
ATOM 967 O O . ASP A 1 119 ? -2.873 11.153 8.232 1.00 80.31 119 ASP A O 1
ATOM 971 N N . VAL A 1 120 ? -4.668 12.467 8.568 1.00 85.12 120 VAL A N 1
ATOM 972 C CA . VAL A 1 120 ? -4.486 12.569 10.023 1.00 85.12 120 VAL A CA 1
ATOM 973 C C . VAL A 1 120 ? -4.790 11.224 10.676 1.00 85.12 120 VAL A C 1
ATOM 975 O O . VAL A 1 120 ? -4.000 10.742 11.493 1.00 85.12 120 VAL A O 1
ATOM 978 N N . LYS A 1 121 ? -5.896 10.583 10.273 1.00 90.00 121 LYS A N 1
ATOM 979 C CA . LYS A 1 121 ? -6.301 9.267 10.782 1.00 90.00 121 LYS A CA 1
ATOM 980 C C . LYS A 1 121 ? -5.248 8.207 10.468 1.00 90.00 121 LYS A C 1
ATOM 982 O O . LYS A 1 121 ? -4.844 7.474 11.368 1.00 90.00 121 LYS A O 1
ATOM 987 N N . PHE A 1 122 ? -4.759 8.161 9.229 1.00 92.25 122 PHE A N 1
ATOM 988 C CA . PHE A 1 122 ? -3.691 7.246 8.836 1.00 92.25 122 PHE A CA 1
ATOM 989 C C . PHE A 1 122 ? -2.424 7.464 9.676 1.00 92.25 122 PHE A C 1
ATOM 991 O O . PHE A 1 122 ? -1.882 6.509 10.226 1.00 92.25 122 PHE A O 1
ATOM 998 N N . SER A 1 123 ? -1.976 8.715 9.834 1.00 93.62 123 SER A N 1
ATOM 999 C CA . SER A 1 123 ? -0.777 9.041 10.621 1.00 93.62 123 SER A CA 1
ATOM 1000 C C . SER A 1 123 ? -0.897 8.588 12.081 1.00 93.62 123 SER A C 1
ATOM 1002 O O . SER A 1 123 ? 0.047 8.028 12.644 1.00 93.62 123 SER A O 1
ATOM 1004 N N . LEU A 1 124 ? -2.070 8.772 12.696 1.00 94.56 124 LEU A N 1
ATOM 1005 C CA . LEU A 1 124 ? -2.334 8.302 14.056 1.00 94.56 124 LEU A CA 1
ATOM 1006 C C . LEU A 1 124 ? -2.302 6.768 14.144 1.00 94.56 124 LEU A C 1
ATOM 1008 O O . LEU A 1 124 ? -1.620 6.221 15.013 1.00 94.56 124 LEU A O 1
ATOM 1012 N N . LEU A 1 125 ? -2.990 6.079 13.228 1.00 95.31 125 LEU A N 1
ATOM 1013 C CA . LEU A 1 125 ? -3.037 4.615 13.186 1.00 95.31 125 LEU A CA 1
ATOM 1014 C C . LEU A 1 125 ? -1.652 4.009 12.939 1.00 95.31 125 LEU A C 1
ATOM 1016 O O . LEU A 1 125 ? -1.275 3.067 13.631 1.00 95.31 125 LEU A O 1
ATOM 1020 N N . GLN A 1 126 ? -0.856 4.590 12.039 1.00 96.25 126 GLN A N 1
ATOM 1021 C CA . GLN A 1 126 ? 0.525 4.180 11.786 1.00 96.25 126 GLN A CA 1
ATOM 1022 C C . GLN A 1 126 ? 1.381 4.286 13.058 1.00 96.25 126 GLN A C 1
ATOM 1024 O O . GLN A 1 126 ? 2.101 3.345 13.399 1.00 96.25 126 GLN A O 1
ATOM 1029 N N . LYS A 1 127 ? 1.286 5.406 13.792 1.00 96.12 127 LYS A N 1
ATOM 1030 C CA . LYS A 1 127 ? 2.011 5.595 15.061 1.00 96.12 127 LYS A CA 1
ATOM 1031 C C . LYS A 1 127 ? 1.601 4.559 16.103 1.00 96.12 127 LYS A C 1
ATOM 1033 O O . LYS A 1 127 ? 2.469 3.960 16.734 1.00 96.12 127 LYS A O 1
ATOM 1038 N N . TRP A 1 128 ? 0.301 4.324 16.269 1.00 96.25 128 TRP A N 1
ATOM 1039 C CA . TRP A 1 128 ? -0.216 3.334 17.217 1.00 96.25 128 TRP A CA 1
ATOM 1040 C C . TRP A 1 128 ? 0.183 1.909 16.857 1.00 96.25 128 TRP A C 1
ATOM 1042 O O . TRP A 1 128 ? 0.629 1.160 17.728 1.00 96.25 128 TRP A O 1
ATOM 1052 N N . LEU A 1 129 ? 0.078 1.541 15.583 1.00 96.44 129 LEU A N 1
ATOM 1053 C CA . LEU A 1 129 ? 0.482 0.232 15.095 1.00 96.44 129 LEU A CA 1
ATOM 1054 C C . LEU A 1 129 ? 1.978 -0.001 15.327 1.00 96.44 129 LEU A C 1
ATOM 1056 O O . LEU A 1 129 ? 2.370 -1.046 15.853 1.00 96.44 129 LEU A O 1
ATOM 1060 N N . TYR A 1 130 ? 2.812 0.999 15.037 1.00 96.56 130 TYR A N 1
ATOM 1061 C CA . TYR A 1 130 ? 4.240 0.917 15.314 1.00 96.56 130 TYR A CA 1
ATOM 1062 C C . TYR A 1 130 ? 4.521 0.814 16.816 1.00 96.56 130 TYR A C 1
ATOM 1064 O O . TYR A 1 130 ? 5.295 -0.039 17.246 1.00 96.56 130 TYR A O 1
ATOM 1072 N N . GLN A 1 131 ? 3.857 1.622 17.643 1.00 96.56 131 GLN A N 1
ATOM 1073 C CA . GLN A 1 131 ? 4.032 1.592 19.093 1.00 96.56 131 GLN A CA 1
ATOM 1074 C C . GLN A 1 131 ? 3.668 0.224 19.690 1.00 96.56 131 GLN A C 1
ATOM 1076 O O . GLN A 1 131 ? 4.447 -0.313 20.479 1.00 96.56 131 GLN A O 1
ATOM 1081 N N . ARG A 1 132 ? 2.516 -0.341 19.301 1.00 95.31 132 ARG A N 1
ATOM 1082 C CA . ARG A 1 132 ? 1.942 -1.573 19.870 1.00 95.31 132 ARG A CA 1
ATOM 1083 C C . ARG A 1 132 ? 2.530 -2.855 19.287 1.00 95.31 132 ARG A C 1
ATOM 1085 O O . ARG A 1 132 ? 2.695 -3.823 20.019 1.00 95.31 132 ARG A O 1
ATOM 1092 N N . LYS A 1 133 ? 2.788 -2.885 17.977 1.00 95.25 133 LYS A N 1
ATOM 1093 C CA . LYS A 1 133 ? 3.135 -4.108 17.231 1.00 95.25 133 LYS A CA 1
ATOM 1094 C C . LYS A 1 133 ? 4.496 -4.040 16.538 1.00 95.25 133 LYS A C 1
ATOM 1096 O O . LYS A 1 133 ? 4.917 -5.032 15.957 1.00 95.25 133 LYS A O 1
ATOM 1101 N N . LYS A 1 134 ? 5.194 -2.894 16.579 1.00 95.25 134 LYS A N 1
ATOM 1102 C CA . LYS A 1 134 ? 6.478 -2.664 15.877 1.00 95.25 134 LYS A CA 1
ATOM 1103 C C . LYS A 1 134 ? 6.391 -2.899 14.362 1.00 95.25 134 LYS A C 1
ATOM 1105 O O . LYS A 1 134 ? 7.369 -3.294 13.718 1.00 95.25 134 LYS A O 1
ATOM 1110 N N . ILE A 1 135 ? 5.211 -2.631 13.801 1.00 95.69 135 ILE A N 1
ATOM 1111 C CA . ILE A 1 135 ? 4.924 -2.676 12.366 1.00 95.69 135 ILE A CA 1
ATOM 1112 C C . ILE A 1 135 ? 4.834 -1.238 11.860 1.00 95.69 135 ILE A C 1
ATOM 1114 O O . ILE A 1 135 ? 4.041 -0.447 12.367 1.00 95.69 135 ILE A O 1
ATOM 1118 N N . TYR A 1 136 ? 5.665 -0.901 10.876 1.00 97.25 136 TYR A N 1
ATOM 1119 C CA . TYR A 1 136 ? 5.618 0.383 10.185 1.00 97.25 136 TYR A CA 1
ATOM 1120 C C . TYR A 1 136 ? 4.962 0.182 8.821 1.00 97.25 136 TYR A C 1
ATOM 1122 O O . TYR A 1 136 ? 5.458 -0.603 8.018 1.00 97.25 136 TYR A O 1
ATOM 1130 N N . VAL A 1 137 ? 3.847 0.871 8.581 1.00 97.50 137 VAL A N 1
ATOM 1131 C CA . VAL A 1 137 ? 3.106 0.785 7.317 1.00 97.50 137 VAL A CA 1
ATOM 1132 C C . VAL A 1 137 ? 3.526 1.928 6.412 1.00 97.50 137 VAL A C 1
ATOM 1134 O O . VAL A 1 137 ? 3.362 3.091 6.771 1.00 97.50 137 VAL A O 1
ATOM 1137 N N . HIS A 1 138 ? 4.060 1.632 5.238 1.00 97.62 138 HIS A N 1
ATOM 1138 C CA . HIS A 1 138 ? 4.467 2.625 4.255 1.00 97.62 138 HIS A CA 1
ATOM 1139 C C . HIS A 1 138 ? 3.245 3.172 3.522 1.00 97.62 138 HIS A C 1
ATOM 1141 O O . HIS A 1 138 ? 2.561 2.448 2.802 1.00 97.62 138 HIS A O 1
ATOM 1147 N N . LYS A 1 139 ? 3.005 4.478 3.673 1.00 96.12 139 LYS A N 1
ATOM 1148 C CA . LYS A 1 139 ? 2.032 5.201 2.849 1.00 96.12 139 LYS A CA 1
ATOM 1149 C C . LYS A 1 139 ? 2.580 5.346 1.437 1.00 96.12 139 LYS A C 1
ATOM 1151 O O . LYS A 1 139 ? 3.590 6.027 1.242 1.00 96.12 139 LYS A O 1
ATOM 1156 N N . ILE A 1 140 ? 1.893 4.772 0.462 1.00 96.75 140 ILE A N 1
ATOM 1157 C CA . ILE A 1 140 ? 2.253 4.867 -0.948 1.00 96.75 140 ILE A CA 1
ATOM 1158 C C . ILE A 1 140 ? 1.274 5.789 -1.666 1.00 96.75 140 ILE A C 1
ATOM 1160 O O . ILE A 1 140 ? 0.084 5.511 -1.769 1.00 96.75 140 ILE A O 1
ATOM 1164 N N . ILE A 1 141 ? 1.805 6.887 -2.204 1.00 95.50 141 ILE A N 1
ATOM 1165 C CA . ILE A 1 141 ? 1.109 7.703 -3.201 1.00 95.50 141 ILE A CA 1
ATOM 1166 C C . ILE A 1 141 ? 1.590 7.211 -4.563 1.00 95.50 141 ILE A C 1
ATOM 1168 O O . ILE A 1 141 ? 2.719 7.509 -4.958 1.00 95.50 141 ILE A O 1
ATOM 1172 N N . VAL A 1 142 ? 0.744 6.451 -5.261 1.00 96.06 142 VAL A N 1
ATOM 1173 C CA . VAL A 1 142 ? 1.103 5.652 -6.451 1.00 96.06 142 VAL A CA 1
ATOM 1174 C C . VAL A 1 142 ? 1.887 6.446 -7.483 1.00 96.06 142 VAL A C 1
ATOM 1176 O O . VAL A 1 142 ? 2.945 6.009 -7.921 1.00 96.06 142 VAL A O 1
ATOM 1179 N N . ARG A 1 143 ? 1.423 7.654 -7.815 1.00 94.88 143 ARG A N 1
ATOM 1180 C CA . ARG A 1 143 ? 2.104 8.526 -8.777 1.00 94.88 143 ARG A CA 1
ATOM 1181 C C . ARG A 1 143 ? 3.557 8.816 -8.382 1.00 94.88 143 ARG A C 1
ATOM 1183 O O . ARG A 1 143 ? 4.456 8.584 -9.181 1.00 94.88 143 ARG A O 1
ATOM 1190 N N . LYS A 1 144 ? 3.786 9.279 -7.149 1.00 95.88 144 LYS A N 1
ATOM 1191 C CA . LYS A 1 144 ? 5.136 9.596 -6.644 1.00 95.88 144 LYS A CA 1
ATOM 1192 C C . LYS A 1 144 ? 6.007 8.348 -6.564 1.00 95.88 144 LYS A C 1
ATOM 1194 O O . LYS A 1 144 ? 7.204 8.399 -6.814 1.00 95.88 144 LYS A O 1
ATOM 1199 N N . PHE A 1 145 ? 5.399 7.222 -6.202 1.00 97.56 145 PHE A N 1
ATOM 1200 C CA . PHE A 1 145 ? 6.110 5.959 -6.134 1.00 97.56 145 PHE A CA 1
ATOM 1201 C C . PHE A 1 145 ? 6.552 5.495 -7.528 1.00 97.56 145 PHE A C 1
ATOM 1203 O O . PHE A 1 145 ? 7.724 5.194 -7.709 1.00 97.56 145 PHE A O 1
ATOM 1210 N N . PHE A 1 146 ? 5.677 5.529 -8.536 1.00 97.75 146 PHE A N 1
ATOM 1211 C CA . PHE A 1 146 ? 6.021 5.158 -9.916 1.00 97.75 146 PHE A CA 1
ATOM 1212 C C . PHE A 1 146 ? 7.065 6.077 -10.550 1.00 97.75 146 PHE A C 1
ATOM 1214 O O . PHE A 1 146 ? 7.904 5.595 -11.307 1.00 97.75 146 PHE A O 1
ATOM 1221 N N . GLU A 1 147 ? 7.064 7.367 -10.208 1.00 96.56 147 GLU A N 1
ATOM 1222 C CA . GLU A 1 147 ? 8.148 8.296 -10.561 1.00 96.56 147 GLU A CA 1
ATOM 1223 C C . GLU A 1 147 ? 9.501 7.832 -9.992 1.00 96.56 147 GLU A C 1
ATOM 1225 O O . GLU A 1 147 ? 10.521 7.896 -10.678 1.00 96.56 147 GLU A O 1
ATOM 1230 N N . ALA A 1 148 ? 9.509 7.322 -8.757 1.00 96.75 148 ALA A N 1
ATOM 1231 C CA . ALA A 1 148 ? 10.711 6.825 -8.094 1.00 96.75 148 ALA A CA 1
ATOM 1232 C C . ALA A 1 148 ? 11.155 5.433 -8.577 1.00 96.75 148 ALA A C 1
ATOM 1234 O O . ALA A 1 148 ? 12.345 5.121 -8.487 1.00 96.75 148 ALA A O 1
ATOM 1235 N N . VAL A 1 149 ? 10.241 4.609 -9.109 1.00 96.81 149 VAL A N 1
ATOM 1236 C CA . VAL A 1 149 ? 10.530 3.253 -9.617 1.00 96.81 149 VAL A CA 1
ATOM 1237 C C . VAL A 1 149 ? 10.193 3.092 -11.097 1.00 96.81 149 VAL A C 1
ATOM 1239 O O . VAL A 1 149 ? 11.028 3.396 -11.939 1.00 96.81 149 VAL A O 1
ATOM 1242 N N . PHE A 1 150 ? 9.023 2.577 -11.439 1.00 98.06 150 PHE A N 1
ATOM 1243 C CA . PHE A 1 150 ? 8.514 2.465 -12.795 1.00 98.06 150 PHE A CA 1
ATOM 1244 C C . PHE A 1 150 ? 6.990 2.381 -12.740 1.00 98.06 150 PHE A C 1
ATOM 1246 O O . PHE A 1 150 ? 6.417 1.977 -11.725 1.00 98.06 150 PHE A O 1
ATOM 1253 N N . VAL A 1 151 ? 6.338 2.731 -13.845 1.00 98.06 151 VAL A N 1
ATOM 1254 C CA . VAL A 1 151 ? 4.905 2.481 -14.032 1.00 98.06 151 VAL A CA 1
ATOM 1255 C C . VAL A 1 151 ? 4.707 1.109 -14.697 1.00 98.06 151 VAL A C 1
ATOM 1257 O O . VAL A 1 151 ? 5.375 0.822 -15.697 1.00 98.06 151 VAL A O 1
ATOM 1260 N N . PRO A 1 152 ? 3.814 0.242 -14.184 1.00 97.81 152 PRO A N 1
ATOM 1261 C CA . PRO A 1 152 ? 3.512 -1.029 -14.831 1.00 97.81 152 PRO A CA 1
ATOM 1262 C C . PRO A 1 152 ? 2.744 -0.794 -16.134 1.00 97.81 152 PRO A C 1
ATOM 1264 O O . PRO A 1 152 ? 1.920 0.121 -16.243 1.00 97.81 152 PRO A O 1
ATOM 1267 N N . LYS A 1 153 ? 2.966 -1.652 -17.129 1.00 96.94 153 LYS A N 1
ATOM 1268 C CA . LYS A 1 153 ? 2.335 -1.579 -18.451 1.00 96.94 153 LYS A CA 1
ATOM 1269 C C . LYS A 1 153 ? 0.816 -1.499 -18.350 1.00 96.94 153 LYS A C 1
ATOM 1271 O O . LYS A 1 153 ? 0.222 -0.652 -19.008 1.00 96.94 153 LYS A O 1
ATOM 1276 N N . ARG A 1 154 ? 0.177 -2.310 -17.502 1.00 95.06 154 ARG A N 1
ATOM 1277 C CA . ARG A 1 154 ? -1.293 -2.285 -17.345 1.00 95.06 154 ARG A CA 1
ATOM 1278 C C . ARG A 1 154 ? -1.828 -0.957 -16.791 1.00 95.06 154 ARG A C 1
ATOM 1280 O O . ARG A 1 154 ? -2.944 -0.572 -17.128 1.00 95.06 154 ARG A O 1
ATOM 1287 N N . ALA A 1 155 ? -1.044 -0.241 -15.982 1.00 95.81 155 ALA A N 1
ATOM 1288 C CA . ALA A 1 155 ? -1.441 1.065 -15.458 1.00 95.81 155 ALA A CA 1
ATOM 1289 C C . ALA A 1 155 ? -1.079 2.220 -16.401 1.00 95.81 155 ALA A C 1
ATOM 1291 O O . ALA A 1 155 ? -1.725 3.263 -16.344 1.00 95.81 155 ALA A O 1
ATOM 1292 N N . ALA A 1 156 ? -0.063 2.061 -17.256 1.00 96.69 156 ALA A N 1
ATOM 1293 C CA . ALA A 1 156 ? 0.476 3.132 -18.096 1.00 96.69 156 ALA A CA 1
ATOM 1294 C C . ALA A 1 156 ? -0.454 3.568 -19.243 1.00 96.69 156 ALA A C 1
ATOM 1296 O O . ALA A 1 156 ? -0.344 4.702 -19.716 1.00 96.69 156 ALA A O 1
ATOM 1297 N N . TRP A 1 157 ? -1.365 2.700 -19.686 1.00 95.19 157 TRP A N 1
ATOM 1298 C CA . TRP A 1 157 ? -2.170 2.906 -20.893 1.00 95.19 157 TRP A CA 1
ATOM 1299 C C . TRP A 1 157 ? -3.672 2.933 -20.587 1.00 95.19 157 TRP A C 1
ATOM 1301 O O . TRP A 1 157 ? -4.167 2.215 -19.721 1.00 95.19 157 TRP A O 1
ATOM 1311 N N . ASN A 1 158 ? -4.402 3.783 -21.305 1.00 92.06 158 ASN A N 1
ATOM 1312 C CA . ASN A 1 158 ? -5.860 3.788 -21.344 1.00 92.06 158 ASN A CA 1
ATOM 1313 C C . ASN A 1 158 ? -6.381 2.622 -22.201 1.00 92.06 158 ASN A C 1
ATOM 1315 O O . ASN A 1 158 ? -5.648 2.053 -23.010 1.00 92.06 158 ASN A O 1
ATOM 1319 N N . HIS A 1 159 ? -7.681 2.324 -22.106 1.00 87.62 159 HIS A N 1
ATOM 1320 C CA . HIS A 1 159 ? -8.325 1.305 -22.949 1.00 87.62 159 HIS A CA 1
ATOM 1321 C C . HIS A 1 159 ? -8.198 1.579 -24.456 1.00 87.62 159 HIS A C 1
ATOM 1323 O O . HIS A 1 159 ? -8.138 0.642 -25.241 1.00 87.62 159 HIS A O 1
ATOM 1329 N N . ASN A 1 160 ? -8.118 2.849 -24.861 1.00 91.12 160 ASN A N 1
ATOM 1330 C CA . ASN A 1 160 ? -7.919 3.261 -26.255 1.00 91.12 160 ASN A CA 1
ATOM 1331 C C . ASN A 1 160 ? -6.445 3.204 -26.711 1.00 91.12 160 ASN A C 1
ATOM 1333 O O . ASN A 1 160 ? -6.123 3.699 -27.787 1.00 91.12 160 ASN A O 1
ATOM 1337 N N . GLY A 1 161 ? -5.540 2.668 -25.886 1.00 92.12 161 GLY A N 1
ATOM 1338 C CA . GLY A 1 161 ? -4.120 2.555 -26.206 1.00 92.12 161 GLY A CA 1
ATOM 1339 C C . GLY A 1 161 ? -3.330 3.859 -26.086 1.00 92.12 161 GLY A C 1
ATOM 1340 O O . GLY A 1 161 ? -2.136 3.854 -26.371 1.00 92.12 161 GLY A O 1
ATOM 1341 N N . THR A 1 162 ? -3.932 4.970 -25.642 1.00 95.00 162 THR A N 1
ATOM 1342 C CA . THR A 1 162 ? -3.172 6.198 -25.367 1.00 95.00 162 THR A CA 1
ATOM 1343 C C . THR A 1 162 ? -2.520 6.143 -23.994 1.00 95.00 162 THR A C 1
ATOM 1345 O O . THR A 1 162 ? -3.037 5.532 -23.053 1.00 95.00 162 THR A O 1
ATOM 1348 N N . ARG A 1 163 ? -1.358 6.784 -23.855 1.00 95.44 163 ARG A N 1
ATOM 1349 C CA . ARG A 1 163 ? -0.647 6.825 -22.578 1.00 95.44 163 ARG A CA 1
ATOM 1350 C C . ARG A 1 163 ? -1.417 7.682 -21.575 1.00 95.44 163 ARG A C 1
ATOM 1352 O O . ARG A 1 163 ? -1.850 8.788 -21.895 1.00 95.44 163 ARG A O 1
ATOM 1359 N N . ARG A 1 164 ? -1.581 7.192 -20.345 1.00 95.12 164 ARG A N 1
ATOM 1360 C CA . ARG A 1 164 ? -2.241 7.945 -19.272 1.00 95.12 164 ARG A CA 1
ATOM 1361 C C . ARG A 1 164 ? -1.399 9.156 -18.898 1.00 95.12 164 ARG A C 1
ATOM 1363 O O . ARG A 1 164 ? -0.247 9.008 -18.499 1.00 95.12 164 ARG A O 1
ATOM 1370 N N . ALA A 1 165 ? -2.006 10.342 -18.956 1.00 94.56 165 ALA A N 1
ATOM 1371 C CA . ALA A 1 165 ? -1.342 11.606 -18.631 1.00 94.56 165 ALA A CA 1
ATOM 1372 C C . ALA A 1 165 ? -0.700 11.593 -17.233 1.00 94.56 165 ALA A C 1
ATOM 1374 O O . ALA A 1 165 ? 0.394 12.114 -17.050 1.00 94.56 165 ALA A O 1
ATOM 1375 N N . ALA A 1 166 ? -1.337 10.916 -16.269 1.00 92.62 166 ALA A N 1
ATOM 1376 C CA . ALA A 1 166 ? -0.826 10.762 -14.908 1.00 92.62 166 ALA A CA 1
ATOM 1377 C C . ALA A 1 166 ? 0.559 10.088 -14.827 1.00 92.62 166 ALA A C 1
ATOM 1379 O O . ALA A 1 166 ? 1.276 10.320 -13.857 1.00 92.62 166 ALA A O 1
ATOM 1380 N N . TYR A 1 167 ? 0.929 9.280 -15.828 1.00 95.81 167 TYR A N 1
ATOM 1381 C CA . TYR A 1 167 ? 2.174 8.505 -15.875 1.00 95.81 167 TYR A CA 1
ATOM 1382 C C . TYR A 1 167 ? 2.974 8.741 -17.164 1.00 95.81 167 TYR A C 1
ATOM 1384 O O . TYR A 1 167 ? 3.804 7.912 -17.555 1.00 95.81 167 TYR A O 1
ATOM 1392 N N . ALA A 1 168 ? 2.714 9.850 -17.860 1.00 94.81 168 ALA A N 1
ATOM 1393 C CA . ALA A 1 168 ? 3.380 10.173 -19.119 1.00 94.81 168 ALA A CA 1
ATOM 1394 C C . ALA A 1 168 ? 4.903 10.311 -18.947 1.00 94.81 168 ALA A C 1
ATOM 1396 O O . ALA A 1 168 ? 5.662 9.869 -19.801 1.00 94.81 168 ALA A O 1
ATOM 1397 N N . HIS A 1 169 ? 5.332 10.852 -17.807 1.00 94.62 169 HIS A N 1
ATOM 1398 C CA . HIS A 1 169 ? 6.728 11.090 -17.430 1.00 94.62 169 HIS A CA 1
ATOM 1399 C C . HIS A 1 169 ? 7.376 9.938 -16.651 1.00 94.62 169 HIS A C 1
ATOM 1401 O O . HIS A 1 169 ? 8.577 9.968 -16.408 1.00 94.62 169 HIS A O 1
ATOM 1407 N N . CYS A 1 170 ? 6.605 8.936 -16.223 1.00 96.62 170 CYS A N 1
ATOM 1408 C CA . CYS A 1 170 ? 7.160 7.783 -15.512 1.00 96.62 170 CYS A CA 1
ATOM 1409 C C . CYS A 1 170 ? 7.943 6.892 -16.485 1.00 96.62 170 CYS A C 1
ATOM 1411 O O . CYS A 1 170 ? 7.547 6.716 -17.634 1.00 96.62 170 CYS A O 1
ATOM 1413 N N . ARG A 1 171 ? 9.033 6.275 -16.041 1.00 96.81 171 ARG A N 1
ATOM 1414 C CA . ARG A 1 171 ? 9.754 5.293 -16.865 1.00 96.81 171 ARG A CA 1
ATOM 1415 C C . ARG A 1 171 ? 9.072 3.925 -16.831 1.00 96.81 171 ARG A C 1
ATOM 1417 O O . ARG A 1 171 ? 8.372 3.602 -15.866 1.00 96.81 171 ARG A O 1
ATOM 1424 N N . MET A 1 172 ? 9.265 3.126 -17.878 1.00 97.69 172 MET A N 1
ATOM 1425 C CA . MET A 1 172 ? 8.733 1.764 -17.930 1.00 97.69 172 MET A CA 1
ATOM 1426 C C . MET A 1 172 ? 9.671 0.797 -17.199 1.00 97.69 172 MET A C 1
ATOM 1428 O O . MET A 1 172 ? 10.840 1.094 -16.945 1.00 97.69 172 MET A O 1
ATOM 1432 N N . ARG A 1 173 ? 9.174 -0.405 -16.887 1.00 96.69 173 ARG A N 1
ATOM 1433 C CA . ARG A 1 173 ? 9.949 -1.457 -16.207 1.00 96.69 173 ARG A CA 1
ATOM 1434 C C . ARG A 1 173 ? 11.287 -1.763 -16.885 1.00 96.69 173 ARG A C 1
ATOM 1436 O O . ARG A 1 173 ? 12.284 -1.976 -16.204 1.00 96.69 173 ARG A O 1
ATOM 1443 N N . GLN A 1 174 ? 11.303 -1.812 -18.217 1.00 95.94 174 GLN A N 1
ATOM 1444 C CA . GLN A 1 174 ? 12.504 -2.129 -18.997 1.00 95.94 174 GLN A CA 1
ATOM 1445 C C . GLN A 1 174 ? 13.587 -1.062 -18.819 1.00 95.94 174 GLN A C 1
ATOM 1447 O O . GLN A 1 174 ? 14.731 -1.410 -18.536 1.00 95.94 174 GLN A O 1
ATOM 1452 N N . ASP A 1 175 ? 13.202 0.213 -18.888 1.00 95.62 175 ASP A N 1
ATOM 1453 C CA . ASP A 1 175 ? 14.108 1.347 -18.694 1.00 95.62 175 ASP A CA 1
ATOM 1454 C C . ASP A 1 175 ? 14.692 1.336 -17.276 1.00 95.62 175 ASP A C 1
ATOM 1456 O O . ASP A 1 175 ? 15.902 1.447 -17.097 1.00 95.62 175 ASP A O 1
ATOM 1460 N N . PHE A 1 176 ? 13.847 1.100 -16.264 1.00 96.00 176 PHE A N 1
ATOM 1461 C CA . PHE A 1 176 ? 14.287 0.997 -14.869 1.00 96.00 176 PHE A CA 1
ATOM 1462 C C . PHE A 1 176 ? 15.280 -0.154 -14.648 1.00 96.00 176 PHE A C 1
ATOM 1464 O O . PHE A 1 176 ? 16.287 0.006 -13.960 1.00 96.00 176 PHE A O 1
ATOM 1471 N N . LEU A 1 177 ? 15.023 -1.320 -15.250 1.00 94.25 177 LEU A N 1
ATOM 1472 C CA . LEU A 1 177 ? 15.934 -2.463 -15.183 1.00 94.25 177 LEU A CA 1
ATOM 1473 C C . LEU A 1 177 ? 17.272 -2.173 -15.876 1.00 94.25 177 LEU A C 1
ATOM 1475 O O . LEU A 1 177 ? 18.312 -2.598 -15.372 1.00 94.25 177 LEU A O 1
ATOM 1479 N N . ALA A 1 178 ? 17.258 -1.480 -17.016 1.00 92.88 178 ALA A N 1
ATOM 1480 C CA . ALA A 1 178 ? 18.467 -1.106 -17.742 1.00 92.88 178 ALA A CA 1
ATOM 1481 C C . ALA A 1 178 ? 19.314 -0.100 -16.946 1.00 92.88 178 ALA A C 1
ATOM 1483 O O . ALA A 1 178 ? 20.510 -0.321 -16.767 1.00 92.88 178 ALA A O 1
ATOM 1484 N N . GLU A 1 179 ? 18.680 0.935 -16.388 1.00 90.88 179 GLU A N 1
ATOM 1485 C CA . GLU A 1 179 ? 19.322 1.946 -15.539 1.00 90.88 179 GLU A CA 1
ATOM 1486 C C . GLU A 1 179 ? 20.032 1.298 -14.341 1.00 90.88 179 GLU A C 1
ATOM 1488 O O . GLU A 1 179 ? 21.202 1.570 -14.074 1.00 90.88 179 GLU A O 1
ATOM 1493 N N . LYS A 1 180 ? 19.358 0.372 -13.645 1.00 87.75 180 LYS A N 1
ATOM 1494 C CA . LYS A 1 180 ? 19.927 -0.296 -12.466 1.00 87.75 180 LYS A CA 1
ATOM 1495 C C . LYS A 1 180 ? 21.027 -1.302 -12.796 1.00 87.75 180 LYS A C 1
ATOM 1497 O O . LYS A 1 180 ? 21.912 -1.490 -11.971 1.00 87.75 180 LYS A O 1
ATOM 1502 N N . ARG A 1 181 ? 21.027 -1.914 -13.985 1.00 82.00 181 ARG A N 1
ATOM 1503 C CA . ARG A 1 181 ? 22.137 -2.781 -14.432 1.00 82.00 181 ARG A CA 1
ATOM 1504 C C . ARG A 1 181 ? 23.430 -2.003 -14.676 1.00 82.00 181 ARG A C 1
ATOM 1506 O O . ARG A 1 181 ? 24.501 -2.558 -14.465 1.00 82.00 181 ARG A O 1
ATOM 1513 N N . GLY A 1 182 ? 23.334 -0.743 -15.102 1.00 74.81 182 GLY A N 1
ATOM 1514 C CA . GLY A 1 182 ? 24.495 0.136 -15.284 1.00 74.81 182 GLY A CA 1
ATOM 1515 C C . GLY A 1 182 ? 25.127 0.622 -13.974 1.00 74.81 182 GLY A C 1
ATOM 1516 O O . GLY A 1 182 ? 26.208 1.195 -14.004 1.00 74.81 182 GLY A O 1
ATOM 1517 N N . LEU A 1 183 ? 24.466 0.386 -12.836 1.00 64.81 183 LEU A N 1
ATOM 1518 C CA . LEU A 1 183 ? 24.874 0.828 -11.499 1.00 64.81 183 LEU A CA 1
ATOM 1519 C C . LEU A 1 183 ? 25.441 -0.313 -10.635 1.00 64.81 183 LEU A C 1
ATOM 1521 O O . LEU A 1 183 ? 25.445 -0.196 -9.412 1.00 64.81 183 LEU A O 1
ATOM 1525 N N . ASN A 1 184 ? 25.874 -1.427 -11.239 1.00 49.59 184 ASN A N 1
ATOM 1526 C CA . ASN A 1 184 ? 26.496 -2.520 -10.489 1.00 49.59 184 ASN A CA 1
ATOM 1527 C C . ASN A 1 184 ? 27.767 -2.012 -9.776 1.00 49.59 184 ASN A C 1
ATOM 1529 O O . ASN A 1 184 ? 28.731 -1.634 -10.442 1.00 49.59 184 ASN A O 1
ATOM 1533 N N . PHE A 1 185 ? 27.721 -2.000 -8.440 1.00 46.28 185 PHE A N 1
ATOM 1534 C CA . PHE A 1 185 ? 28.879 -1.922 -7.545 1.00 46.28 185 PHE A CA 1
ATOM 1535 C C . PHE A 1 185 ? 29.523 -3.302 -7.400 1.00 46.28 185 PHE A C 1
ATOM 1537 O O . PHE A 1 185 ? 28.761 -4.299 -7.418 1.00 46.28 185 PHE A O 1
#

Secondary structure (DSSP, 8-state):
-----PPPEEETTEEESSHHHHHHHHHHHHHHHTTS-SEEEES---EEEE--EEEEEEEE-SS-EEEEEEEEE--EEE--SEEEE--STTGGGTGGGSS-S-SEEEEEEE-S--SSSHHHHHHHHHHHHHHHH--PEEEEEHHHHHHHS-B-HHHHB-TTSPBPGGGTTSPBHHHHHHHHHTT--

pLDDT: mean 91.8, std 11.04, range [42.12, 98.44]

Sequence (185 aa):
MEDKKKAVYAVDGFRFDSRDELDFYCFIAEAAESGMISAWSYHPQTIELAPKVTYTEEIRLKTKSKTVEHVLLNGCSYTPDFTILLTGPRSWMLRPNFRTDKDLIWIDVKGSFSIHNDDVKFSLLQKWLYQRKKIYVHKIIVRKFFEAVFVPKRAAWNHNGTRRAAYAHCRMRQDFLAEKRGLNF

Foldseek 3Di:
DPPPPQDWDDDPHDTDNDPLLSQVVLVQVVCCVVQLWVDKDAFPDKAWLFDWDKDWDWDDDPVDIDIDIDTPGHTDIDTAGMKTFRPGPNNVLLVVVDPDPHRIAGEHEDEPDDPDCVVVVVVVVQVSCCVPPVHHYDYDHSLVSQQSANGRPVSQADPVRDGDPSCPPGHHNVVRVVVVVVVDD